Protein AF-A0A9W7SIH5-F1 (afdb_monomer_lite)

Foldseek 3Di:
DQWDWDDQAPAWWIKIKGADPPPPPDPCSNVPVLIAIEIFQDDQDDWFFDPDDPTPTDDGPDHTNDNACVVDVVRHQEYEQQDQGCSRLPQVRVLSAAQPDNYAYEYAPHSLVVNVVVVGHDPRSGHHQYADDPVDPSNKDKDWTDAPDPQWAIKIKIKGWHDDPPPPVRPDTDMDIDIGHTGGPVPPPDDDPDDD

Radius of gyration: 18.19 Å; chains: 1; bounding box: 53×38×42 Å

InterPro domains:
  IPR036866 Ribonuclease Z/Hydroxyacylglutathione hydrolase-like [G3DSA:3.60.15.10] (26-165)

Organism: NCBI:txid418781

Sequence (196 aa):
MAVTIEKLNDDTTFLLAFAPAFAPKAKLHRHFPGAYTLLLDPWLAGSSSLLHPTFQISHHTADCAIRSLADLDPPPDLILISQDKPDHCHRDTLCALPPHTTARILAVPAAAKKIRSWRHFDPDVVEVLRPYHPASHHTVLRIPLPAYTSTSSAGEITIANIATRRDLTALHNALAITYRPPGSLLSAVAPDPAEP

pLDDT: mean 83.15, std 15.9, range [39.38, 98.25]

Structure (mmCIF, N/CA/C/O backbone):
data_AF-A0A9W7SIH5-F1
#
_entry.id   AF-A0A9W7SIH5-F1
#
loop_
_atom_site.group_PDB
_atom_site.id
_atom_site.type_symbol
_atom_site.label_atom_id
_atom_site.label_alt_id
_atom_site.label_comp_id
_atom_site.label_asym_id
_atom_site.label_entity_id
_atom_site.label_seq_id
_atom_site.pdbx_PDB_ins_code
_atom_site.Cartn_x
_atom_site.Cartn_y
_atom_site.Cartn_z
_atom_site.occupancy
_atom_site.B_iso_or_equiv
_atom_site.auth_seq_id
_atom_site.auth_comp_id
_atom_site.auth_asym_id
_atom_site.auth_atom_id
_atom_site.pdbx_PDB_model_num
ATOM 1 N N . MET A 1 1 ? -7.500 14.048 13.314 1.00 56.62 1 MET A N 1
ATOM 2 C CA . MET A 1 1 ? -7.089 14.044 11.896 1.00 56.62 1 MET A CA 1
ATOM 3 C C . MET A 1 1 ? -7.731 12.826 11.280 1.00 56.62 1 MET A C 1
ATOM 5 O O . MET A 1 1 ? -7.837 11.828 11.976 1.00 56.62 1 MET A O 1
ATOM 9 N N . ALA A 1 2 ? -8.225 12.945 10.051 1.00 80.25 2 ALA A N 1
ATOM 10 C CA . ALA A 1 2 ? -8.919 11.850 9.377 1.00 80.25 2 ALA A CA 1
ATOM 11 C C . ALA A 1 2 ? -7.924 10.844 8.754 1.00 80.25 2 ALA A C 1
ATOM 13 O O . ALA A 1 2 ? -8.259 9.688 8.529 1.00 80.25 2 ALA A O 1
ATOM 14 N N . VAL A 1 3 ? -6.684 11.287 8.514 1.00 88.62 3 VAL A N 1
ATOM 15 C CA . VAL A 1 3 ? -5.588 10.471 7.985 1.00 88.62 3 VAL A CA 1
ATOM 16 C C . VAL A 1 3 ? -4.336 10.713 8.820 1.00 88.62 3 VAL A C 1
ATOM 18 O O . VAL A 1 3 ? -4.027 11.865 9.140 1.00 88.62 3 VAL A O 1
ATOM 21 N N . THR A 1 4 ? -3.627 9.638 9.149 1.00 90.50 4 THR A N 1
ATOM 22 C CA . THR A 1 4 ? -2.278 9.661 9.726 1.00 90.50 4 THR A CA 1
ATOM 23 C C . THR A 1 4 ? -1.313 9.030 8.728 1.00 90.50 4 THR A C 1
ATOM 25 O O . THR A 1 4 ? -1.656 8.027 8.108 1.00 90.50 4 THR A O 1
ATOM 28 N N . ILE A 1 5 ? -0.130 9.623 8.555 1.00 91.94 5 ILE A N 1
ATOM 29 C CA . ILE A 1 5 ? 0.921 9.106 7.671 1.00 91.94 5 ILE A CA 1
ATOM 30 C C . ILE A 1 5 ? 2.137 8.791 8.532 1.00 91.94 5 ILE A C 1
ATOM 32 O O . ILE A 1 5 ? 2.700 9.681 9.169 1.00 91.94 5 ILE A O 1
ATOM 36 N N . GLU A 1 6 ? 2.530 7.526 8.545 1.00 91.75 6 GLU A N 1
ATOM 37 C CA . GLU A 1 6 ? 3.731 7.044 9.206 1.00 91.75 6 GLU A CA 1
ATOM 38 C C . GLU A 1 6 ? 4.768 6.685 8.150 1.00 91.75 6 GLU A C 1
ATOM 40 O O . GLU A 1 6 ? 4.539 5.862 7.267 1.00 91.75 6 GLU A O 1
ATOM 45 N N . LYS A 1 7 ? 5.923 7.327 8.241 1.00 92.62 7 LYS A N 1
ATOM 46 C CA . LYS A 1 7 ? 7.076 7.033 7.404 1.00 92.62 7 LYS A CA 1
ATOM 47 C C . LYS A 1 7 ? 7.829 5.847 8.013 1.00 92.62 7 LYS A C 1
ATOM 49 O O . LYS A 1 7 ? 8.269 5.948 9.157 1.00 92.62 7 LYS A O 1
ATOM 54 N N . LEU A 1 8 ? 7.950 4.738 7.280 1.00 92.19 8 LEU A N 1
ATOM 55 C CA . LEU A 1 8 ? 8.618 3.522 7.766 1.00 92.19 8 LEU A CA 1
ATOM 56 C C . LEU A 1 8 ? 10.082 3.427 7.323 1.00 92.19 8 LEU A C 1
ATOM 58 O O . LEU A 1 8 ? 10.853 2.700 7.940 1.00 92.19 8 LEU A O 1
ATOM 62 N N . ASN A 1 9 ? 10.477 4.166 6.292 1.00 89.94 9 ASN A N 1
ATOM 63 C CA . ASN A 1 9 ? 11.866 4.354 5.880 1.00 89.94 9 ASN A CA 1
ATOM 64 C C . ASN A 1 9 ? 12.042 5.733 5.232 1.00 89.94 9 ASN A C 1
ATOM 66 O O . ASN A 1 9 ? 11.071 6.465 5.053 1.00 89.94 9 ASN A O 1
ATOM 70 N N . ASP A 1 10 ? 13.274 6.088 4.871 1.00 86.69 10 ASP A N 1
ATOM 71 C CA . ASP A 1 10 ? 13.602 7.374 4.244 1.00 86.69 10 ASP A CA 1
ATOM 72 C C . ASP A 1 10 ? 13.293 7.476 2.745 1.00 86.69 10 ASP A C 1
ATOM 74 O O . ASP A 1 10 ? 13.519 8.531 2.153 1.00 86.69 10 ASP A O 1
ATOM 78 N N . ASP A 1 11 ? 12.688 6.434 2.177 1.00 86.56 11 ASP A N 1
ATOM 79 C CA . ASP A 1 11 ? 12.555 6.238 0.741 1.00 86.56 11 ASP A CA 1
ATOM 80 C C . ASP A 1 11 ? 11.072 6.251 0.319 1.00 86.56 11 ASP A C 1
ATOM 82 O O . ASP A 1 11 ? 10.454 7.307 0.168 1.00 86.56 11 ASP A O 1
ATOM 86 N N . THR A 1 12 ? 10.487 5.070 0.120 1.00 88.38 12 THR A N 1
ATOM 87 C CA . THR A 1 12 ? 9.208 4.864 -0.574 1.00 88.38 12 THR A CA 1
ATOM 88 C C . THR A 1 12 ? 8.115 4.295 0.325 1.00 88.38 12 THR A C 1
ATOM 90 O O . THR A 1 12 ? 6.949 4.278 -0.068 1.00 88.38 12 THR A O 1
ATOM 93 N N . THR A 1 13 ? 8.453 3.864 1.545 1.00 94.81 13 THR A N 1
ATOM 94 C CA . THR A 1 13 ? 7.543 3.081 2.380 1.00 94.81 13 THR A CA 1
ATOM 95 C C . THR A 1 13 ? 6.810 3.937 3.406 1.00 94.81 13 THR A C 1
ATOM 97 O O . THR A 1 13 ? 7.356 4.339 4.439 1.00 94.81 13 THR A O 1
ATOM 100 N N . PHE A 1 14 ? 5.520 4.150 3.145 1.00 95.31 14 PHE A N 1
ATOM 101 C CA . PHE A 1 14 ? 4.620 4.919 4.002 1.00 95.31 14 PHE A CA 1
ATOM 102 C C . PHE A 1 14 ? 3.393 4.096 4.381 1.00 95.31 14 PHE A C 1
ATOM 104 O O . PHE A 1 14 ? 2.759 3.479 3.527 1.00 95.31 14 PHE A O 1
ATOM 111 N N . LEU A 1 15 ? 3.021 4.132 5.656 1.00 95.38 15 LEU A N 1
ATOM 112 C CA . LEU A 1 15 ? 1.784 3.557 6.164 1.00 95.38 15 LEU A CA 1
ATOM 113 C C . LEU A 1 15 ? 0.765 4.673 6.400 1.00 95.38 15 LEU A C 1
ATOM 115 O O . LEU A 1 15 ? 0.973 5.572 7.214 1.00 95.38 15 LEU A O 1
ATOM 119 N N . LEU A 1 16 ? -0.341 4.617 5.671 1.00 94.94 16 LEU A N 1
ATOM 120 C CA . LEU A 1 16 ? -1.459 5.542 5.778 1.00 94.94 16 LEU A CA 1
ATOM 121 C C . LEU A 1 16 ? -2.557 4.875 6.604 1.00 94.94 16 LEU A C 1
ATOM 123 O O . LEU A 1 16 ? -3.014 3.788 6.262 1.00 94.94 16 LEU A O 1
ATOM 127 N N . ALA A 1 17 ? -3.009 5.536 7.665 1.00 93.56 17 ALA A N 1
ATOM 128 C CA . ALA A 1 17 ? -4.136 5.094 8.477 1.00 93.56 17 ALA A CA 1
ATOM 129 C C . ALA A 1 17 ? -5.297 6.079 8.330 1.00 93.56 17 ALA A C 1
ATOM 131 O O . ALA A 1 17 ? -5.182 7.249 8.704 1.00 93.56 17 ALA A O 1
ATOM 132 N N . PHE A 1 18 ? -6.411 5.598 7.786 1.00 91.94 18 PHE A N 1
ATOM 133 C CA . PHE A 1 18 ? -7.658 6.333 7.627 1.00 91.94 18 PHE A CA 1
ATOM 134 C C . PHE A 1 18 ? -8.572 5.999 8.795 1.00 91.94 18 PHE A C 1
ATOM 136 O O . PHE A 1 18 ? -8.927 4.842 8.997 1.00 91.94 18 PHE A O 1
ATOM 143 N N . ALA A 1 19 ? -8.951 7.009 9.565 1.00 88.31 19 ALA A N 1
ATOM 144 C CA . ALA A 1 19 ? -9.804 6.855 10.733 1.00 88.31 19 ALA A CA 1
ATOM 145 C C . ALA A 1 19 ? -10.837 7.990 10.765 1.00 88.31 19 ALA A C 1
ATOM 147 O O . ALA A 1 19 ? -10.631 9.057 10.169 1.00 88.31 19 ALA A O 1
ATOM 148 N N . PRO A 1 20 ? -11.994 7.802 11.411 1.00 81.25 20 PRO A N 1
ATOM 149 C CA . PRO A 1 20 ? -12.978 8.868 11.518 1.00 81.25 20 PRO A CA 1
ATOM 150 C C . PRO A 1 20 ? -12.439 10.023 12.364 1.00 81.25 20 PRO A C 1
ATOM 152 O O . PRO A 1 20 ? -11.584 9.849 13.230 1.00 81.25 20 PRO A O 1
ATOM 155 N N . ALA A 1 21 ? -12.966 11.230 12.149 1.00 78.38 21 ALA A N 1
ATOM 156 C CA . ALA A 1 21 ? -12.456 12.435 12.808 1.00 78.38 21 ALA A CA 1
ATOM 157 C C . ALA A 1 21 ? -12.550 12.398 14.348 1.00 78.38 21 ALA A C 1
ATOM 159 O O . ALA A 1 21 ? -11.780 13.092 15.016 1.00 78.38 21 ALA A O 1
ATOM 160 N N . PHE A 1 22 ? -13.465 11.590 14.894 1.00 79.88 22 PHE A N 1
ATOM 161 C CA . PHE A 1 22 ? -13.639 11.379 16.331 1.00 79.88 22 PHE A CA 1
ATOM 162 C C . PHE A 1 22 ? -12.686 10.327 16.926 1.00 79.88 22 PHE A C 1
ATOM 164 O O . PHE A 1 22 ? -12.657 10.170 18.145 1.00 79.88 22 PHE A O 1
ATOM 171 N N . ALA A 1 23 ? -11.899 9.618 16.106 1.00 80.19 23 ALA A N 1
ATOM 172 C CA . ALA A 1 23 ? -10.913 8.665 16.602 1.00 80.19 23 ALA A CA 1
ATOM 173 C C . ALA A 1 23 ? -9.842 9.382 17.460 1.00 80.19 23 ALA A C 1
ATOM 175 O O . ALA A 1 23 ? -9.329 10.438 17.053 1.00 80.19 23 ALA A O 1
ATOM 176 N N . PRO A 1 24 ? -9.461 8.834 18.633 1.00 77.44 24 PRO A N 1
ATOM 177 C CA . PRO A 1 24 ? -8.469 9.443 19.523 1.00 77.44 24 PRO A CA 1
ATOM 178 C C . PRO A 1 24 ? -7.141 9.671 18.802 1.00 77.44 24 PRO A C 1
ATOM 180 O O . PRO A 1 24 ? -6.654 8.752 18.168 1.00 77.44 24 PRO A O 1
ATOM 183 N N . LYS A 1 25 ? -6.511 10.848 18.910 1.00 68.56 25 LYS A N 1
ATOM 184 C CA . LYS A 1 25 ? -5.316 11.259 18.125 1.00 68.56 25 LYS A CA 1
ATOM 185 C C . LYS A 1 25 ? -3.981 10.560 18.495 1.00 68.56 25 LYS A C 1
ATOM 187 O O . LYS A 1 25 ? -2.924 11.161 18.342 1.00 68.56 25 LYS A O 1
ATOM 192 N N . ALA A 1 26 ? -4.002 9.332 19.012 1.00 63.75 26 ALA A N 1
ATOM 193 C CA . ALA A 1 26 ? -2.811 8.613 19.486 1.00 63.75 26 ALA A CA 1
ATOM 194 C C . ALA A 1 26 ? -2.279 7.582 18.467 1.00 63.75 26 ALA A C 1
ATOM 196 O O . ALA A 1 26 ? -2.958 7.253 17.499 1.00 63.75 26 ALA A O 1
ATOM 197 N N . LYS A 1 27 ? -1.101 6.988 18.738 1.00 58.22 27 LYS A N 1
ATOM 198 C CA . LYS A 1 27 ? -0.491 5.878 17.957 1.00 58.22 27 LYS A CA 1
ATOM 199 C C . LYS A 1 27 ? -1.408 4.654 17.753 1.00 58.22 27 LYS A C 1
ATOM 201 O O . LYS A 1 27 ? -1.122 3.787 16.940 1.00 58.22 27 LYS A O 1
ATOM 206 N N . LEU A 1 28 ? -2.526 4.596 18.473 1.00 63.66 28 LEU A N 1
ATOM 207 C CA . LEU A 1 28 ? -3.570 3.578 18.363 1.00 63.66 28 LEU A CA 1
ATOM 208 C C . LEU A 1 28 ? -4.561 3.826 17.209 1.00 63.66 28 LEU A C 1
ATOM 210 O O . LEU A 1 28 ? -5.526 3.081 17.093 1.00 63.66 28 LEU A O 1
ATOM 214 N N . HIS A 1 29 ? -4.339 4.824 16.339 1.00 75.94 29 HIS A N 1
ATOM 215 C CA . HIS A 1 29 ? -5.204 5.104 15.175 1.00 75.94 29 HIS A CA 1
ATOM 216 C C . HIS A 1 29 ? -5.471 3.866 14.312 1.00 75.94 29 HIS A C 1
ATOM 218 O O . HIS A 1 29 ? -6.604 3.650 13.899 1.00 75.94 29 HIS A O 1
ATOM 224 N N . ARG A 1 30 ? -4.454 3.021 14.113 1.00 84.00 30 ARG A N 1
ATOM 225 C CA . ARG A 1 30 ? -4.551 1.774 13.332 1.00 84.00 30 ARG A CA 1
ATOM 226 C C . ARG A 1 30 ? -5.415 0.694 13.986 1.00 84.00 30 ARG A C 1
ATOM 228 O O . ARG A 1 30 ? -5.937 -0.168 13.300 1.00 84.00 30 ARG A O 1
ATOM 235 N N . HIS A 1 31 ? -5.562 0.754 15.306 1.00 83.56 31 HIS A N 1
ATOM 236 C CA . HIS A 1 31 ? -6.342 -0.199 16.097 1.00 83.56 31 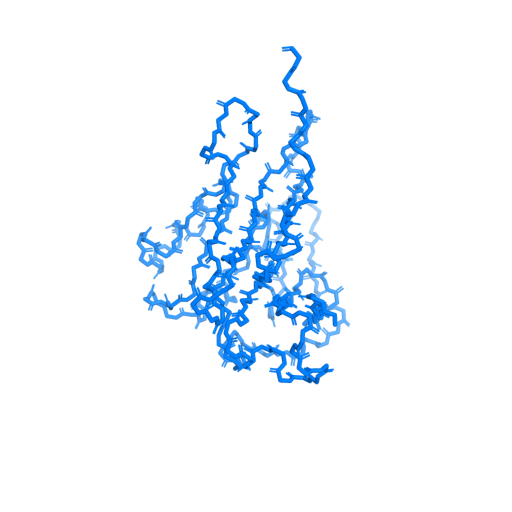HIS A CA 1
ATOM 237 C C . HIS A 1 31 ? -7.774 0.287 16.334 1.00 83.56 31 HIS A C 1
ATOM 239 O O . HIS A 1 31 ? -8.560 -0.381 17.006 1.00 83.56 31 HIS A O 1
ATOM 245 N N . PHE A 1 32 ? -8.113 1.483 15.849 1.00 84.31 32 PHE A N 1
ATOM 246 C CA . PHE A 1 32 ? -9.439 2.032 16.045 1.00 84.31 32 PHE A CA 1
ATOM 247 C C . PHE A 1 32 ? -10.463 1.221 15.233 1.00 84.31 32 PHE A C 1
ATOM 249 O O . PHE A 1 32 ? -10.247 1.011 14.039 1.00 84.31 32 PHE A O 1
ATOM 256 N N . PRO A 1 33 ? -11.590 0.782 15.823 1.00 78.88 33 PRO A N 1
ATOM 257 C CA . PRO A 1 33 ? -12.628 0.083 15.074 1.00 78.88 33 PRO A CA 1
ATOM 258 C C . PRO A 1 33 ? -13.121 0.907 13.876 1.00 78.88 33 PRO A C 1
ATOM 260 O O . PRO A 1 33 ? -13.567 2.043 14.031 1.00 78.88 33 PRO A O 1
ATOM 263 N N . GLY A 1 34 ? -13.040 0.327 12.678 1.00 79.19 34 GLY A N 1
ATOM 264 C CA . GLY A 1 34 ? -13.378 1.004 11.421 1.00 79.19 34 GLY A CA 1
ATOM 265 C C . GLY A 1 34 ? -12.255 1.866 10.834 1.00 79.19 34 GLY A C 1
ATOM 266 O O . GLY A 1 34 ? -12.497 2.576 9.858 1.00 79.19 34 GLY A O 1
ATOM 267 N N . ALA A 1 35 ? -11.042 1.807 11.393 1.00 88.62 35 ALA A N 1
ATOM 268 C CA . ALA A 1 35 ? -9.855 2.272 10.691 1.00 88.62 35 ALA A CA 1
ATOM 269 C C . ALA A 1 35 ? -9.568 1.389 9.469 1.00 88.62 35 ALA A C 1
ATOM 271 O O . ALA A 1 35 ? -9.907 0.207 9.449 1.00 88.62 35 ALA A O 1
ATOM 272 N N . TYR A 1 36 ? -8.934 1.980 8.462 1.00 93.25 36 TYR A N 1
ATOM 273 C CA . TYR A 1 36 ? -8.446 1.280 7.279 1.00 93.25 36 TYR A CA 1
ATOM 274 C C . TYR A 1 36 ? -7.008 1.700 7.007 1.00 93.25 36 TYR A C 1
ATOM 276 O O . TYR A 1 36 ? -6.685 2.890 7.047 1.00 93.25 36 TYR A O 1
ATOM 284 N N . THR A 1 37 ? -6.137 0.740 6.735 1.00 95.44 37 THR A N 1
ATOM 285 C CA . THR A 1 37 ? -4.695 0.945 6.625 1.00 95.44 37 THR A CA 1
ATOM 286 C C . THR A 1 37 ? -4.177 0.573 5.242 1.00 95.44 37 THR A C 1
ATOM 288 O O . THR A 1 37 ? -4.505 -0.467 4.675 1.00 95.44 37 THR A O 1
ATOM 291 N N . LEU A 1 38 ? -3.355 1.458 4.682 1.00 96.69 38 LEU A N 1
ATOM 292 C CA . LEU A 1 38 ? -2.740 1.303 3.372 1.00 96.69 38 LEU A CA 1
ATOM 293 C C . LEU A 1 38 ? -1.228 1.428 3.508 1.00 96.69 38 LEU A C 1
ATOM 295 O O . LEU A 1 38 ? -0.731 2.463 3.944 1.00 96.69 38 LEU A O 1
ATOM 299 N N . LEU A 1 39 ? -0.501 0.397 3.097 1.00 97.56 39 LEU A N 1
ATOM 300 C CA . LEU A 1 39 ? 0.953 0.405 3.022 1.00 97.56 39 LEU A CA 1
ATOM 301 C C . LEU A 1 39 ? 1.400 0.669 1.583 1.00 97.56 39 LEU A C 1
ATOM 303 O O . LEU A 1 39 ? 1.091 -0.110 0.686 1.00 97.56 39 LEU A O 1
ATOM 307 N N . LEU A 1 40 ? 2.119 1.761 1.363 1.00 97.31 40 LEU A N 1
ATOM 308 C CA . LEU A 1 40 ? 2.628 2.158 0.055 1.00 97.31 40 LEU A CA 1
ATOM 309 C C . LEU A 1 40 ? 4.049 1.625 -0.150 1.00 97.31 40 LEU A C 1
ATOM 311 O O . LEU A 1 40 ? 4.875 1.785 0.744 1.00 97.31 40 LEU A O 1
ATOM 315 N N . ASP A 1 41 ? 4.304 1.020 -1.315 1.00 96.00 41 ASP A N 1
ATOM 316 C CA . ASP A 1 41 ? 5.631 0.664 -1.845 1.00 96.00 41 ASP A CA 1
ATOM 317 C C . ASP A 1 41 ? 6.618 0.122 -0.787 1.00 96.00 41 ASP A C 1
ATOM 319 O O . ASP A 1 41 ? 7.615 0.770 -0.451 1.00 96.00 41 ASP A O 1
ATOM 323 N N . PRO A 1 42 ? 6.344 -1.059 -0.199 1.00 95.06 42 PRO A N 1
ATOM 324 C CA . PRO A 1 42 ? 7.164 -1.594 0.872 1.00 95.06 42 PRO A CA 1
ATOM 325 C C . PRO A 1 42 ? 8.525 -2.087 0.369 1.00 95.06 42 PRO A C 1
ATOM 327 O O . PRO A 1 42 ? 8.625 -3.056 -0.387 1.00 95.06 42 PRO A O 1
ATOM 330 N N . TRP A 1 43 ? 9.580 -1.466 0.891 1.00 92.44 43 TRP A N 1
ATOM 331 C CA . TRP A 1 43 ? 10.972 -1.856 0.719 1.00 92.44 43 TRP A CA 1
ATOM 332 C C . TRP A 1 43 ? 11.687 -1.720 2.072 1.00 92.44 43 TRP A C 1
ATOM 334 O O . TRP A 1 43 ? 11.997 -0.622 2.517 1.00 92.44 43 TRP A O 1
ATOM 344 N N . LEU A 1 44 ? 11.862 -2.840 2.780 1.00 87.44 44 LEU A N 1
ATOM 345 C CA . LEU A 1 44 ? 12.311 -2.850 4.188 1.00 87.44 44 LEU A CA 1
ATOM 346 C C . LEU A 1 44 ? 13.708 -3.444 4.408 1.00 87.44 44 LEU A C 1
ATOM 348 O O . LEU A 1 44 ? 14.207 -3.466 5.533 1.00 87.44 44 LEU A O 1
ATOM 352 N N . ALA A 1 45 ? 14.309 -4.008 3.365 1.00 76.62 45 ALA A N 1
ATOM 353 C CA . ALA A 1 45 ? 15.588 -4.691 3.462 1.00 76.62 45 ALA A CA 1
ATOM 354 C C . ALA A 1 45 ? 16.277 -4.777 2.099 1.00 76.62 45 ALA A C 1
ATOM 356 O O . ALA A 1 45 ? 15.634 -4.701 1.052 1.00 76.62 45 ALA A O 1
ATOM 357 N N . GLY A 1 46 ? 17.584 -5.039 2.138 1.00 66.62 46 GLY A N 1
ATOM 358 C CA . GLY A 1 46 ? 18.401 -5.282 0.953 1.00 66.62 46 GLY A CA 1
ATOM 359 C C . GLY A 1 46 ? 18.784 -4.011 0.198 1.00 66.62 46 GLY A C 1
ATOM 360 O O . GLY A 1 46 ? 18.464 -2.893 0.595 1.00 66.62 46 GLY A O 1
ATOM 361 N N . SER A 1 47 ? 19.516 -4.196 -0.896 1.00 60.31 47 SER A N 1
ATOM 362 C CA . SER A 1 47 ? 19.775 -3.152 -1.883 1.00 60.31 47 SER A CA 1
ATOM 363 C C . SER A 1 47 ? 18.898 -3.377 -3.112 1.00 60.31 47 SER A C 1
ATOM 365 O O . SER A 1 47 ? 18.685 -4.509 -3.549 1.00 60.31 47 SER A O 1
ATOM 367 N N . SER A 1 48 ? 18.393 -2.294 -3.691 1.00 56.84 48 SER A N 1
ATOM 368 C CA . SER A 1 48 ? 17.651 -2.337 -4.948 1.00 56.84 48 SER A CA 1
ATOM 369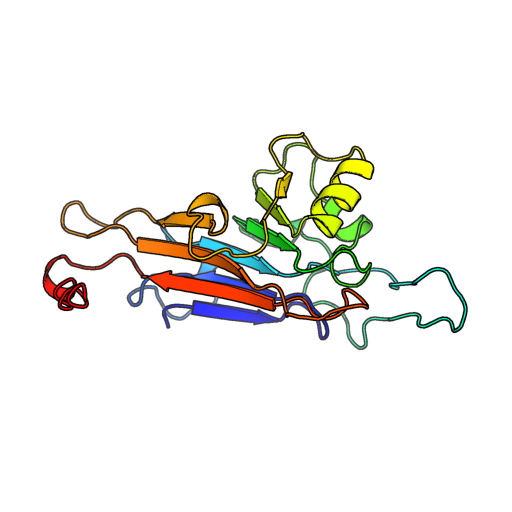 C C . SER A 1 48 ? 18.638 -2.135 -6.097 1.00 56.84 48 SER A C 1
ATOM 371 O O . SER A 1 48 ? 19.379 -1.152 -6.116 1.00 56.84 48 SER A O 1
ATOM 373 N N . SER A 1 49 ? 18.700 -3.084 -7.037 1.00 55.28 49 SER A N 1
ATOM 374 C CA . SER A 1 49 ? 19.579 -2.996 -8.211 1.00 55.28 49 SER A CA 1
ATOM 375 C C . SER A 1 49 ? 18.807 -3.228 -9.513 1.00 55.28 49 SER A C 1
ATOM 377 O O . SER A 1 49 ? 18.033 -4.178 -9.647 1.00 55.28 49 SER A O 1
ATOM 379 N N . LEU A 1 50 ? 19.014 -2.337 -10.488 1.00 56.78 50 LEU A N 1
ATOM 380 C CA . LEU A 1 50 ? 18.533 -2.471 -11.866 1.00 56.78 50 LEU A CA 1
ATOM 381 C C . LEU A 1 50 ? 19.643 -3.085 -12.739 1.00 56.78 50 LEU A C 1
ATOM 383 O O . LEU A 1 50 ? 20.789 -2.636 -12.719 1.00 56.78 50 LEU A O 1
ATOM 387 N N . LEU A 1 51 ? 19.318 -4.121 -13.516 1.00 49.72 51 LEU A N 1
ATOM 388 C CA . LEU A 1 51 ? 20.283 -4.895 -14.310 1.00 49.72 51 LEU A CA 1
ATOM 389 C C . LEU A 1 51 ? 20.630 -4.208 -15.665 1.00 49.72 51 LEU A C 1
ATOM 391 O O . LEU A 1 51 ? 20.152 -4.677 -16.697 1.00 49.72 51 LEU A O 1
ATOM 395 N N . HIS A 1 52 ? 21.500 -3.162 -15.630 1.00 48.41 52 HIS A N 1
ATOM 396 C CA . HIS A 1 52 ? 22.428 -2.604 -16.681 1.00 48.41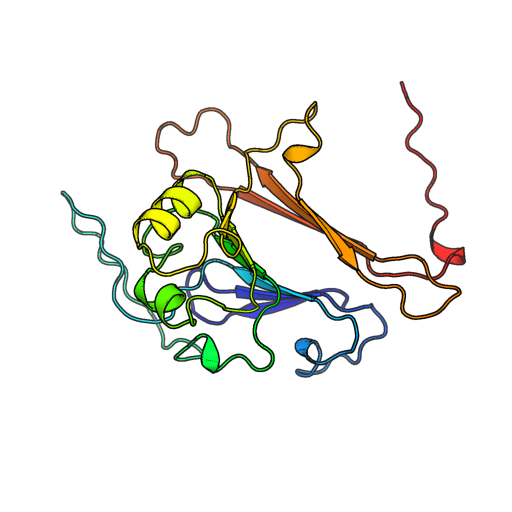 52 HIS A CA 1
ATOM 397 C C . HIS A 1 52 ? 22.153 -1.153 -17.206 1.00 48.41 52 HIS A C 1
ATOM 399 O O . HIS A 1 52 ? 20.976 -0.800 -17.272 1.00 48.41 52 HIS A O 1
ATOM 405 N N . PRO A 1 53 ? 23.132 -0.301 -17.673 1.00 39.88 53 PRO A N 1
ATOM 406 C CA . PRO A 1 53 ? 24.622 -0.312 -17.659 1.00 39.88 53 PRO A CA 1
ATOM 407 C C . PRO A 1 53 ? 25.337 0.718 -16.750 1.00 39.88 53 PRO A C 1
ATOM 409 O O . PRO A 1 53 ? 26.560 0.796 -16.789 1.00 39.88 53 PRO A O 1
ATOM 412 N N . THR A 1 54 ? 24.655 1.551 -15.971 1.00 43.66 54 THR A N 1
ATOM 413 C CA . THR A 1 54 ? 25.317 2.400 -14.961 1.00 43.66 54 THR A CA 1
ATOM 414 C C . THR A 1 54 ? 24.682 2.068 -13.632 1.00 43.66 54 THR A C 1
ATOM 416 O O . THR A 1 54 ? 23.655 2.632 -13.281 1.00 43.66 54 THR A O 1
ATOM 419 N N . PHE A 1 55 ? 25.253 1.066 -12.960 1.00 49.41 55 PHE A N 1
ATOM 420 C CA . PHE A 1 55 ? 24.811 0.517 -11.679 1.00 49.41 55 PHE A CA 1
ATOM 421 C C . PHE A 1 55 ? 24.345 1.617 -10.708 1.00 49.41 55 PHE A C 1
ATOM 423 O O . PHE A 1 55 ? 25.153 2.223 -10.011 1.00 49.41 55 PHE A O 1
ATOM 430 N N . GLN A 1 56 ? 23.034 1.859 -10.652 1.00 51.38 56 GLN A N 1
ATOM 431 C CA . GLN A 1 56 ? 22.394 2.566 -9.551 1.00 51.38 56 GLN A CA 1
ATOM 432 C C . GLN A 1 56 ? 21.953 1.495 -8.565 1.00 51.38 56 GLN A C 1
ATOM 434 O O . GLN A 1 56 ? 20.928 0.837 -8.743 1.00 51.38 56 GLN A O 1
ATOM 439 N N . ILE A 1 57 ? 22.816 1.254 -7.584 1.00 56.34 57 ILE A N 1
ATOM 440 C CA . ILE A 1 57 ? 22.465 0.471 -6.411 1.00 56.34 57 ILE A CA 1
ATOM 441 C C . ILE A 1 57 ? 21.873 1.466 -5.421 1.00 56.34 57 ILE A C 1
ATOM 443 O O . ILE A 1 57 ? 22.587 2.333 -4.916 1.00 56.34 57 ILE A O 1
ATOM 447 N N . SER A 1 58 ? 20.573 1.363 -5.175 1.00 58.44 58 SER A N 1
ATOM 448 C CA . SER A 1 58 ? 19.930 2.134 -4.118 1.00 58.44 58 SER A CA 1
ATOM 449 C C . SER A 1 58 ? 20.074 1.357 -2.815 1.00 58.44 58 SER A C 1
ATOM 451 O O . SER A 1 58 ? 19.692 0.186 -2.722 1.00 58.44 58 SER A O 1
ATOM 453 N N . HIS A 1 59 ? 20.650 2.014 -1.816 1.00 63.34 59 HIS A N 1
ATOM 454 C CA . HIS A 1 59 ? 20.734 1.533 -0.444 1.00 63.34 59 HIS A CA 1
ATOM 455 C C . HIS A 1 59 ? 19.874 2.433 0.434 1.00 63.34 59 HIS A C 1
ATOM 457 O O . HIS A 1 59 ? 19.819 3.640 0.198 1.00 63.34 59 HIS A O 1
ATOM 463 N N . HIS A 1 60 ? 19.262 1.861 1.467 1.00 70.00 60 HIS A N 1
ATOM 464 C CA . HIS A 1 60 ? 18.635 2.670 2.502 1.00 70.00 60 HIS A CA 1
ATOM 465 C C . HIS A 1 60 ? 19.677 3.599 3.136 1.00 70.00 60 HIS A C 1
ATOM 467 O O . HIS A 1 60 ? 20.757 3.159 3.538 1.00 70.00 60 HIS A O 1
ATOM 473 N N . THR A 1 61 ? 19.350 4.889 3.220 1.00 65.81 61 THR A N 1
ATOM 474 C CA . THR A 1 61 ? 20.227 5.898 3.845 1.00 65.81 61 THR A CA 1
ATOM 475 C C . THR A 1 61 ? 20.198 5.790 5.376 1.00 65.81 61 THR A C 1
ATOM 477 O O . THR A 1 61 ? 21.161 6.157 6.047 1.00 65.81 61 THR A O 1
ATOM 480 N N . ALA A 1 62 ? 19.111 5.240 5.924 1.00 70.31 62 ALA A N 1
ATOM 481 C CA . ALA A 1 62 ? 18.894 5.011 7.346 1.00 70.31 62 ALA A CA 1
ATOM 482 C C . ALA A 1 62 ? 18.218 3.652 7.591 1.00 70.31 62 ALA A C 1
ATOM 484 O O . ALA A 1 62 ? 17.642 3.054 6.683 1.00 70.31 62 ALA A O 1
ATOM 485 N N . ASP A 1 63 ? 18.270 3.171 8.832 1.00 76.62 63 ASP A N 1
ATOM 486 C CA . ASP A 1 63 ? 17.525 1.980 9.238 1.00 76.62 63 ASP A CA 1
ATOM 487 C C . ASP A 1 63 ? 16.012 2.180 9.058 1.00 76.62 63 ASP A C 1
ATOM 489 O O . ASP A 1 63 ? 15.453 3.212 9.433 1.00 76.62 63 ASP A O 1
ATOM 493 N N . CYS A 1 64 ? 15.336 1.157 8.532 1.00 85.06 64 CYS A N 1
ATOM 494 C CA . CYS A 1 64 ? 13.877 1.120 8.504 1.00 85.06 64 CYS A CA 1
ATOM 495 C C . CYS A 1 64 ? 13.312 1.052 9.935 1.00 85.06 64 CYS A C 1
ATOM 497 O O . CYS A 1 64 ? 13.871 0.389 10.812 1.00 85.06 64 CYS A O 1
ATOM 499 N N . ALA A 1 65 ? 12.162 1.691 10.159 1.00 87.62 65 ALA A N 1
ATOM 500 C CA . ALA A 1 65 ? 11.442 1.698 11.434 1.00 87.62 65 ALA A CA 1
ATOM 501 C C . ALA A 1 65 ? 10.932 0.305 11.844 1.00 87.62 65 ALA A C 1
ATOM 503 O O . ALA A 1 65 ? 10.688 0.058 13.024 1.00 87.62 65 ALA A O 1
ATOM 504 N N . ILE A 1 66 ? 10.775 -0.589 10.867 1.00 90.00 66 ILE A N 1
ATOM 505 C CA . ILE A 1 66 ? 10.413 -1.998 11.032 1.00 90.00 66 ILE A CA 1
ATOM 506 C C . ILE A 1 66 ? 11.357 -2.870 10.199 1.00 90.00 66 ILE A C 1
ATOM 508 O O . ILE A 1 66 ? 11.936 -2.396 9.220 1.00 90.00 66 ILE A O 1
ATOM 512 N N . ARG A 1 67 ? 11.523 -4.142 10.573 1.00 88.12 67 ARG A N 1
ATOM 513 C CA . ARG A 1 67 ? 12.409 -5.090 9.875 1.00 88.12 67 ARG A CA 1
ATOM 514 C C . ARG A 1 67 ? 11.638 -6.020 8.942 1.00 88.12 67 ARG A C 1
ATOM 516 O O . ARG A 1 67 ? 12.190 -6.476 7.945 1.00 88.12 67 ARG A O 1
ATOM 523 N N . SER A 1 68 ? 10.372 -6.281 9.245 1.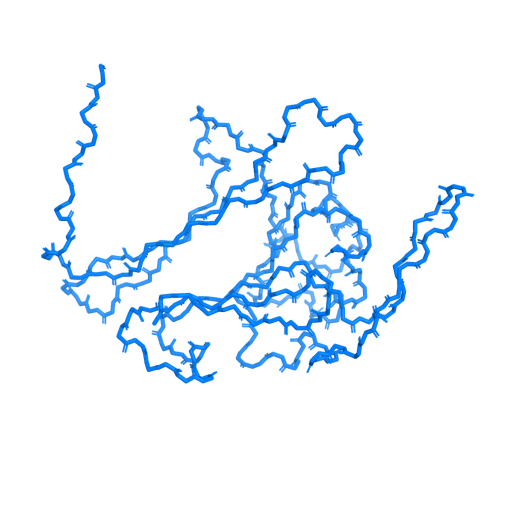00 90.38 68 SER A N 1
ATOM 524 C CA . SER A 1 68 ? 9.479 -7.120 8.450 1.00 90.38 68 SER A CA 1
ATOM 525 C C . SER A 1 68 ? 8.063 -6.555 8.434 1.00 90.38 68 SER A C 1
ATOM 527 O O . SER A 1 68 ? 7.640 -5.881 9.369 1.00 90.38 68 SER A O 1
ATOM 529 N N . LEU A 1 69 ? 7.287 -6.899 7.403 1.00 92.00 69 LEU A N 1
ATOM 530 C CA . LEU A 1 69 ? 5.849 -6.609 7.369 1.00 92.00 69 LEU A CA 1
ATOM 531 C C . LEU A 1 69 ? 5.084 -7.293 8.510 1.00 92.00 69 LEU A C 1
ATOM 533 O O . LEU A 1 69 ? 4.021 -6.815 8.889 1.00 92.00 69 LEU A O 1
ATOM 537 N N . ALA A 1 70 ? 5.641 -8.362 9.085 1.00 89.38 70 ALA A N 1
ATOM 538 C CA . ALA A 1 70 ? 5.097 -9.019 10.271 1.00 89.38 70 ALA A CA 1
ATOM 539 C C . ALA A 1 70 ? 5.219 -8.176 11.557 1.00 89.38 70 ALA A C 1
ATOM 541 O O . ALA A 1 70 ? 4.532 -8.469 12.530 1.00 89.38 70 ALA A O 1
ATOM 542 N N . ASP A 1 71 ? 6.060 -7.135 11.567 1.00 90.50 71 ASP A N 1
ATOM 543 C CA . ASP A 1 71 ? 6.205 -6.228 12.715 1.00 90.50 71 ASP A CA 1
ATOM 544 C C . ASP A 1 71 ? 5.068 -5.187 12.775 1.00 90.50 71 ASP A C 1
ATOM 546 O O . ASP A 1 71 ? 4.954 -4.433 13.745 1.00 90.50 71 ASP A O 1
ATOM 550 N N . LEU A 1 72 ? 4.237 -5.104 11.727 1.00 90.62 72 LEU A N 1
ATOM 551 C CA . LEU A 1 72 ? 3.049 -4.258 11.707 1.00 90.62 72 LEU A CA 1
ATOM 552 C C . LEU A 1 72 ? 1.904 -4.960 12.435 1.00 90.62 72 LEU A C 1
ATOM 554 O O . LEU A 1 72 ? 1.357 -5.948 11.949 1.00 90.62 72 LEU A O 1
ATOM 558 N N . ASP A 1 73 ? 1.528 -4.397 13.580 1.00 89.06 73 ASP A N 1
ATOM 559 C CA . ASP A 1 73 ? 0.340 -4.785 14.333 1.00 89.06 73 ASP A CA 1
ATOM 560 C C . ASP A 1 73 ? -0.656 -3.604 14.374 1.00 89.06 73 ASP A C 1
ATOM 562 O O . ASP A 1 73 ? -0.298 -2.511 14.858 1.00 89.06 73 ASP A O 1
ATOM 566 N N . PRO A 1 74 ? -1.866 -3.761 13.798 1.00 90.75 74 PRO A N 1
ATOM 567 C CA . PRO A 1 74 ? -2.299 -4.890 12.960 1.00 90.75 74 PRO A CA 1
ATOM 568 C C . PRO A 1 74 ? -1.601 -4.910 11.579 1.00 90.75 74 PRO A C 1
ATOM 570 O O . PRO A 1 74 ? -1.044 -3.884 11.161 1.00 90.75 74 PRO A O 1
ATOM 573 N N . PRO A 1 75 ? -1.670 -6.033 10.829 1.00 92.44 75 PRO A N 1
ATOM 574 C CA . PRO A 1 75 ? -1.264 -6.072 9.425 1.00 92.44 75 PRO A CA 1
ATOM 575 C C . PRO A 1 75 ? -2.043 -5.050 8.582 1.00 92.44 75 PRO A C 1
ATOM 577 O O . PRO A 1 75 ? -3.205 -4.775 8.890 1.00 92.44 75 PRO A O 1
ATOM 580 N N . PRO A 1 76 ? -1.451 -4.509 7.502 1.00 95.00 76 PRO A N 1
ATOM 581 C CA . PRO A 1 76 ? -2.143 -3.551 6.650 1.00 95.00 76 PRO A CA 1
ATOM 582 C C . PRO A 1 76 ? -3.322 -4.198 5.910 1.00 95.00 76 PRO A C 1
ATOM 584 O O . PRO A 1 76 ? -3.208 -5.318 5.412 1.00 95.00 76 PRO A O 1
ATOM 587 N N . ASP A 1 77 ? -4.425 -3.465 5.757 1.00 95.81 77 ASP A N 1
ATOM 588 C CA . ASP A 1 77 ? -5.592 -3.934 4.994 1.00 95.81 77 ASP A CA 1
ATOM 589 C C . ASP A 1 77 ? -5.293 -4.013 3.487 1.00 95.81 77 ASP A C 1
ATOM 591 O O . ASP A 1 77 ? -5.780 -4.898 2.775 1.00 95.81 77 ASP A O 1
ATOM 595 N N . LEU A 1 78 ? -4.483 -3.070 2.996 1.00 97.44 78 LEU A N 1
ATOM 596 C CA . LEU A 1 78 ? -4.095 -2.953 1.597 1.00 97.44 78 LEU A CA 1
ATOM 597 C C . LEU A 1 78 ? -2.615 -2.605 1.461 1.00 97.44 78 LEU A C 1
ATOM 599 O O . LEU A 1 78 ? -2.122 -1.668 2.083 1.00 97.44 78 LEU A O 1
ATOM 603 N N . ILE A 1 79 ? -1.922 -3.296 0.568 1.00 98.25 79 ILE A N 1
ATOM 604 C CA . ILE A 1 79 ? -0.585 -2.949 0.099 1.00 98.25 79 ILE A CA 1
ATOM 605 C C . ILE A 1 79 ? -0.725 -2.382 -1.310 1.00 98.25 79 ILE A C 1
ATOM 607 O O . ILE A 1 79 ? -1.224 -3.057 -2.209 1.00 98.25 79 ILE A O 1
ATOM 611 N N . LEU A 1 80 ? -0.298 -1.138 -1.503 1.00 98.00 80 LEU A N 1
ATOM 612 C CA . LEU A 1 80 ? -0.377 -0.424 -2.768 1.00 98.00 80 LEU A CA 1
ATOM 613 C C . LEU A 1 80 ? 1.005 -0.348 -3.417 1.00 98.00 80 LEU A C 1
ATOM 615 O O . LEU A 1 80 ? 1.927 0.211 -2.830 1.00 98.00 80 LEU A O 1
ATOM 619 N N . ILE A 1 81 ? 1.129 -0.887 -4.632 1.00 97.50 81 ILE A N 1
ATOM 620 C CA . ILE A 1 81 ? 2.377 -0.886 -5.405 1.00 97.50 81 ILE A CA 1
ATOM 621 C C . ILE A 1 81 ? 2.244 0.037 -6.615 1.00 97.50 81 ILE A C 1
ATOM 623 O O . ILE A 1 81 ? 1.528 -0.264 -7.580 1.00 97.50 81 ILE A O 1
ATOM 627 N N . SER A 1 82 ? 2.947 1.164 -6.564 1.00 94.62 82 SER A N 1
ATOM 628 C CA . SER A 1 82 ? 2.873 2.240 -7.552 1.00 94.62 82 SER A CA 1
ATOM 629 C C . SER A 1 82 ? 3.635 1.934 -8.836 1.00 94.62 82 SER A C 1
ATOM 631 O O . SER A 1 82 ? 3.246 2.410 -9.901 1.00 94.62 82 SER A O 1
ATOM 633 N N . GLN A 1 83 ? 4.696 1.123 -8.763 1.00 92.06 83 GLN A N 1
ATOM 634 C CA . GLN A 1 83 ? 5.532 0.773 -9.908 1.00 92.06 83 GLN A CA 1
ATOM 635 C C . GLN A 1 83 ? 6.342 -0.507 -9.705 1.00 92.06 83 GLN A C 1
ATOM 637 O O . GLN A 1 83 ? 6.481 -1.005 -8.599 1.00 92.06 83 GLN A O 1
ATOM 642 N N . ASP A 1 84 ? 6.892 -1.064 -10.784 1.00 92.81 84 ASP A N 1
ATOM 643 C CA . ASP A 1 84 ? 7.564 -2.370 -10.806 1.00 92.81 84 ASP A CA 1
ATOM 644 C C . ASP A 1 84 ? 9.064 -2.336 -10.467 1.00 92.81 84 ASP A C 1
ATOM 646 O O . ASP A 1 84 ? 9.741 -3.371 -10.527 1.00 92.81 84 ASP A O 1
ATOM 650 N N . LYS A 1 85 ? 9.597 -1.168 -10.102 1.00 90.56 85 LYS A N 1
ATOM 651 C CA . LYS A 1 85 ? 11.021 -0.966 -9.806 1.00 90.56 85 LYS A CA 1
ATOM 652 C C . LYS A 1 85 ? 11.343 -1.606 -8.447 1.00 90.56 85 LYS A C 1
ATOM 654 O O . LYS A 1 85 ? 10.461 -1.658 -7.593 1.00 90.56 85 LYS A O 1
ATOM 659 N N . PRO A 1 86 ? 12.536 -2.193 -8.254 1.00 87.75 86 PRO A N 1
ATOM 660 C CA . PRO A 1 86 ? 12.813 -3.014 -7.073 1.00 87.75 86 PRO A CA 1
ATOM 661 C C . PRO A 1 86 ? 12.787 -2.252 -5.737 1.00 87.75 86 PRO A C 1
ATOM 663 O O . PRO A 1 86 ? 12.552 -2.875 -4.712 1.00 87.75 86 PRO A O 1
ATOM 666 N N . ASP A 1 87 ? 12.942 -0.931 -5.759 1.00 86.19 87 ASP A N 1
ATOM 667 C CA . ASP A 1 87 ? 12.828 0.013 -4.635 1.00 86.19 87 ASP A CA 1
ATOM 668 C C . ASP A 1 87 ? 11.373 0.405 -4.296 1.00 86.19 87 ASP A C 1
ATOM 670 O O . ASP A 1 87 ? 11.130 1.174 -3.370 1.00 86.19 87 ASP A O 1
ATOM 674 N N . HIS A 1 88 ? 10.395 -0.147 -5.022 1.00 92.19 88 HIS A N 1
ATOM 675 C CA . HIS A 1 88 ? 8.955 0.009 -4.761 1.00 92.19 88 HIS A CA 1
ATOM 676 C C . HIS A 1 88 ? 8.223 -1.343 -4.718 1.00 92.19 88 HIS A C 1
ATOM 678 O O . HIS A 1 88 ? 7.425 -1.626 -3.830 1.00 92.19 88 HIS A O 1
ATOM 684 N N . CYS A 1 89 ? 8.515 -2.210 -5.689 1.00 94.94 89 CYS A N 1
ATOM 685 C CA . CYS A 1 89 ? 8.009 -3.572 -5.824 1.00 94.94 89 CYS A CA 1
ATOM 686 C C . CYS A 1 89 ? 9.099 -4.565 -5.402 1.00 94.94 89 CYS A C 1
ATOM 688 O O . CYS A 1 89 ? 9.632 -5.329 -6.224 1.00 94.94 89 CYS A O 1
ATOM 690 N N . HIS A 1 90 ? 9.453 -4.522 -4.118 1.00 94.88 90 HIS A N 1
ATOM 691 C CA . HIS A 1 90 ? 10.541 -5.318 -3.568 1.00 94.88 90 HIS A CA 1
ATOM 692 C C . HIS A 1 90 ? 10.097 -6.758 -3.279 1.00 94.88 90 HIS A C 1
ATOM 694 O O . HIS A 1 90 ? 9.179 -7.001 -2.492 1.00 94.88 90 HIS A O 1
ATOM 700 N N . ARG A 1 91 ? 10.757 -7.735 -3.916 1.00 94.88 91 ARG A N 1
ATOM 701 C CA . ARG A 1 91 ? 10.368 -9.150 -3.822 1.00 94.88 91 ARG A CA 1
ATOM 702 C C . ARG A 1 91 ? 10.521 -9.687 -2.408 1.00 94.88 91 ARG A C 1
ATOM 704 O O . ARG A 1 91 ? 9.572 -10.267 -1.902 1.00 94.88 91 ARG A O 1
ATOM 711 N N . ASP A 1 92 ? 11.671 -9.486 -1.773 1.00 93.25 92 ASP A N 1
ATOM 712 C CA . ASP A 1 92 ? 11.945 -10.124 -0.480 1.00 93.25 92 ASP A CA 1
ATOM 713 C C . ASP A 1 92 ? 11.062 -9.546 0.630 1.00 93.25 92 ASP A C 1
ATOM 715 O O . ASP A 1 92 ? 10.590 -10.283 1.491 1.00 93.25 92 ASP A O 1
ATOM 719 N N . THR A 1 93 ? 10.753 -8.246 0.564 1.00 94.62 93 THR A N 1
ATOM 720 C CA . THR A 1 93 ? 9.826 -7.608 1.509 1.00 94.62 93 THR A CA 1
ATOM 721 C C . THR A 1 93 ? 8.406 -8.139 1.347 1.00 94.62 93 THR A C 1
ATOM 723 O O . THR A 1 93 ? 7.771 -8.473 2.342 1.00 94.62 93 THR A O 1
ATOM 726 N N . LEU A 1 94 ? 7.903 -8.258 0.114 1.00 96.00 94 LEU A N 1
ATOM 727 C CA . LEU A 1 94 ? 6.555 -8.777 -0.124 1.00 96.00 94 LEU A CA 1
ATOM 728 C C . LEU A 1 94 ? 6.464 -10.278 0.176 1.00 96.00 94 LEU A C 1
ATOM 730 O O . LEU A 1 94 ? 5.552 -10.707 0.873 1.00 96.00 94 LEU A O 1
ATOM 734 N N . CYS A 1 95 ? 7.421 -11.080 -0.293 1.00 95.56 95 CYS A N 1
ATOM 735 C CA . CYS A 1 95 ? 7.444 -12.532 -0.095 1.00 95.56 95 CYS A CA 1
ATOM 736 C C . CYS A 1 95 ? 7.736 -12.967 1.351 1.00 95.56 95 CYS A C 1
ATOM 738 O O . CYS A 1 95 ? 7.646 -14.158 1.642 1.00 95.56 95 CYS A O 1
ATOM 740 N N . ALA A 1 96 ? 8.042 -12.035 2.260 1.00 93.25 96 ALA A N 1
ATOM 741 C CA . ALA A 1 96 ? 8.018 -12.296 3.698 1.00 93.25 96 ALA A CA 1
ATOM 742 C C . ALA A 1 96 ? 6.591 -12.552 4.227 1.00 93.25 96 ALA A C 1
ATOM 744 O O . ALA A 1 96 ? 6.430 -13.179 5.273 1.00 93.25 96 ALA A O 1
ATOM 745 N N . LEU A 1 97 ? 5.553 -12.095 3.512 1.00 94.06 97 LEU A N 1
ATOM 746 C CA . LEU A 1 97 ? 4.159 -12.435 3.801 1.00 94.06 97 LEU A CA 1
ATOM 747 C C . LEU A 1 97 ? 3.833 -13.863 3.339 1.00 94.06 97 LEU A C 1
ATOM 749 O O . LEU A 1 97 ? 4.364 -14.315 2.320 1.00 94.06 97 LEU A O 1
ATOM 753 N N . PRO A 1 98 ? 2.922 -14.574 4.026 1.00 94.69 98 PRO A N 1
ATOM 754 C CA . PRO A 1 98 ? 2.478 -15.890 3.582 1.00 94.69 98 PRO A CA 1
ATOM 755 C C . PRO A 1 98 ? 1.702 -15.811 2.249 1.00 94.69 98 PRO A C 1
ATOM 757 O O . PRO A 1 98 ? 1.089 -14.779 1.963 1.00 94.69 98 PRO A O 1
ATOM 760 N N . PRO A 1 99 ? 1.661 -16.902 1.455 1.00 94.81 99 PRO A N 1
ATOM 761 C CA . PRO A 1 99 ? 0.890 -16.977 0.207 1.00 94.81 99 PRO A CA 1
ATOM 762 C C . PRO A 1 99 ? -0.582 -16.563 0.342 1.00 94.81 99 PRO A C 1
ATOM 764 O O . PRO A 1 99 ? -1.095 -15.847 -0.514 1.00 94.81 99 PRO A O 1
ATOM 767 N N . HIS A 1 100 ? -1.217 -16.966 1.450 1.00 92.50 100 HIS A N 1
ATOM 768 C CA . HIS A 1 100 ? -2.613 -16.690 1.810 1.00 92.50 100 HIS A CA 1
ATOM 769 C C . HIS A 1 100 ? -2.729 -15.535 2.823 1.00 92.50 100 HIS A C 1
ATOM 771 O O . HIS A 1 100 ? -3.378 -15.661 3.862 1.00 92.50 100 HIS A O 1
ATOM 777 N N . THR A 1 101 ? -2.016 -14.433 2.594 1.00 92.62 101 THR A N 1
ATOM 778 C CA . THR A 1 101 ? -2.085 -13.253 3.471 1.00 92.62 101 THR A CA 1
ATOM 779 C C . THR A 1 101 ? -3.465 -12.587 3.422 1.00 92.62 101 THR A C 1
ATOM 781 O O . THR A 1 101 ? -4.126 -12.578 2.387 1.00 92.62 101 THR A O 1
ATOM 784 N N . THR A 1 102 ? -3.898 -11.993 4.537 1.00 91.69 102 THR A N 1
ATOM 785 C CA . THR A 1 102 ? -5.145 -11.211 4.605 1.00 91.69 102 THR A CA 1
ATOM 786 C C . THR A 1 102 ? -5.012 -9.834 3.956 1.00 91.69 102 THR A C 1
ATOM 788 O O . THR A 1 102 ? -6.017 -9.233 3.581 1.00 91.69 102 THR A O 1
ATOM 791 N N . ALA A 1 103 ? -3.783 -9.327 3.831 1.00 93.19 103 ALA A N 1
ATOM 792 C CA . ALA A 1 103 ? -3.507 -8.056 3.181 1.00 93.19 103 ALA A CA 1
ATOM 793 C C . ALA A 1 103 ? -3.709 -8.186 1.667 1.00 93.19 103 ALA A C 1
ATOM 795 O O . ALA A 1 103 ? -3.048 -8.991 1.008 1.00 93.19 103 ALA A O 1
ATOM 796 N N . ARG A 1 104 ? -4.579 -7.355 1.093 1.00 96.25 104 ARG A N 1
ATOM 797 C CA . ARG A 1 104 ? -4.748 -7.291 -0.366 1.00 96.25 104 ARG A CA 1
ATOM 798 C C . ARG A 1 104 ? -3.551 -6.581 -0.987 1.00 96.25 104 ARG A C 1
ATOM 800 O O . ARG A 1 104 ? -3.096 -5.575 -0.453 1.00 96.25 104 ARG A O 1
ATOM 807 N N . ILE A 1 105 ? -3.067 -7.043 -2.135 1.00 98.06 105 ILE A N 1
ATOM 808 C CA . ILE A 1 105 ? -2.006 -6.367 -2.892 1.00 98.06 105 ILE A CA 1
ATOM 809 C C . ILE A 1 105 ? -2.629 -5.736 -4.132 1.00 98.06 105 ILE A C 1
ATOM 811 O O . ILE A 1 105 ? -2.973 -6.425 -5.087 1.00 98.06 105 ILE A O 1
ATOM 815 N N . LEU A 1 106 ? -2.742 -4.412 -4.146 1.00 98.00 106 LEU A N 1
ATOM 816 C CA . LEU A 1 106 ? -3.206 -3.647 -5.295 1.00 98.00 106 LEU A CA 1
ATOM 817 C C . LEU A 1 106 ? -2.009 -3.028 -6.009 1.00 98.00 106 LEU A C 1
ATOM 819 O O . LEU A 1 106 ? -1.283 -2.220 -5.440 1.00 98.00 106 LEU A O 1
ATOM 823 N N . ALA A 1 107 ? -1.801 -3.388 -7.270 1.00 97.12 107 ALA A N 1
ATOM 824 C CA . ALA A 1 107 ? -0.601 -2.991 -7.994 1.00 97.12 107 ALA A CA 1
ATOM 825 C C . ALA A 1 107 ? -0.918 -2.480 -9.400 1.00 97.12 107 ALA A C 1
ATOM 827 O O . ALA A 1 107 ? -1.821 -2.980 -10.077 1.00 97.12 107 ALA A O 1
ATOM 828 N N . VAL A 1 108 ? -0.136 -1.513 -9.883 1.00 95.44 108 VAL A N 1
ATOM 829 C CA . VAL A 1 108 ? -0.191 -1.107 -11.298 1.00 95.44 108 VAL A CA 1
ATOM 830 C C . VAL A 1 108 ? 0.146 -2.295 -12.220 1.00 95.44 108 VAL A C 1
ATOM 832 O O . VAL A 1 108 ? 0.817 -3.236 -11.786 1.00 95.44 108 VAL A O 1
ATOM 835 N N . PRO A 1 109 ? -0.267 -2.298 -13.506 1.00 94.62 109 PRO A N 1
ATOM 836 C CA . PRO A 1 109 ? -0.217 -3.503 -14.340 1.00 94.62 109 PRO A CA 1
ATOM 837 C C . PRO A 1 109 ? 1.165 -4.163 -14.449 1.00 94.62 109 PRO A C 1
ATOM 839 O O . PRO A 1 109 ? 1.262 -5.390 -14.397 1.00 94.62 109 PRO A O 1
ATOM 842 N N . ALA A 1 110 ? 2.231 -3.365 -14.567 1.00 93.62 110 ALA A N 1
ATOM 843 C CA . ALA A 1 110 ? 3.601 -3.872 -14.641 1.00 93.62 110 ALA A CA 1
ATOM 844 C C . ALA A 1 110 ? 4.029 -4.559 -13.332 1.00 93.62 110 ALA A C 1
ATOM 846 O O . ALA A 1 110 ? 4.531 -5.684 -13.355 1.00 93.62 110 ALA A O 1
ATOM 847 N N . ALA A 1 111 ? 3.745 -3.928 -12.189 1.00 95.81 111 ALA A N 1
ATOM 848 C CA . ALA A 1 111 ? 4.060 -4.469 -10.873 1.00 95.81 111 ALA A CA 1
ATOM 849 C C . ALA A 1 111 ? 3.239 -5.728 -10.576 1.00 95.81 111 ALA A C 1
ATOM 851 O O . ALA A 1 111 ? 3.805 -6.748 -10.198 1.00 95.81 111 ALA A O 1
ATOM 852 N N . ALA A 1 112 ? 1.933 -5.723 -10.858 1.00 97.19 112 ALA A N 1
ATOM 853 C CA . ALA A 1 112 ? 1.083 -6.899 -10.685 1.00 97.19 112 ALA A CA 1
ATOM 854 C C . ALA A 1 112 ? 1.578 -8.094 -11.518 1.00 97.19 112 ALA A C 1
ATOM 856 O O . ALA A 1 112 ? 1.639 -9.223 -11.027 1.00 97.19 112 ALA A O 1
ATOM 857 N N . LYS A 1 113 ? 1.983 -7.856 -12.776 1.00 97.06 113 LYS A N 1
ATOM 858 C CA . LYS A 1 113 ? 2.583 -8.888 -13.635 1.00 97.06 113 LYS A CA 1
ATOM 859 C C . LYS A 1 113 ? 3.881 -9.432 -13.030 1.00 97.06 113 LYS A C 1
ATOM 861 O O . LYS A 1 113 ? 4.072 -10.648 -13.015 1.00 97.06 113 LYS A O 1
ATOM 866 N N . LYS A 1 114 ? 4.748 -8.552 -12.519 1.00 97.12 114 LYS A N 1
ATOM 867 C CA . LYS A 1 114 ? 6.002 -8.927 -11.853 1.00 97.12 114 LYS A CA 1
ATOM 868 C C . LYS A 1 114 ? 5.737 -9.765 -10.600 1.00 97.12 114 LYS A C 1
ATOM 870 O O . LYS A 1 114 ? 6.270 -10.864 -10.507 1.00 97.12 114 LYS A O 1
ATOM 875 N N . ILE A 1 115 ? 4.855 -9.320 -9.708 1.00 98.06 115 ILE A N 1
ATOM 876 C CA . ILE A 1 115 ? 4.504 -10.031 -8.469 1.00 98.06 115 ILE A CA 1
ATOM 877 C C . ILE A 1 115 ? 3.945 -11.426 -8.774 1.00 98.06 115 ILE A C 1
ATOM 879 O O . ILE A 1 115 ? 4.410 -12.423 -8.225 1.00 98.06 115 ILE A O 1
ATOM 883 N N . ARG A 1 116 ? 3.009 -11.534 -9.725 1.00 97.94 116 ARG A N 1
ATOM 884 C CA . ARG A 1 116 ? 2.443 -12.828 -10.151 1.00 97.94 116 ARG A CA 1
ATOM 885 C C . ARG A 1 116 ? 3.495 -13.772 -10.740 1.00 97.94 116 ARG A C 1
ATOM 887 O O . ARG A 1 116 ? 3.396 -14.984 -10.566 1.00 97.94 116 ARG A O 1
ATOM 894 N N . SER A 1 117 ? 4.523 -13.239 -11.406 1.00 97.62 117 SER A N 1
ATOM 895 C CA . SER A 1 117 ? 5.623 -14.051 -11.946 1.00 97.62 117 SER A CA 1
ATOM 896 C C . SER A 1 117 ? 6.458 -14.737 -10.861 1.00 97.62 117 SER A C 1
ATOM 898 O O . SER A 1 117 ? 7.092 -15.752 -11.143 1.00 97.62 117 SER A O 1
ATOM 900 N N . TRP A 1 118 ? 6.423 -14.236 -9.620 1.00 97.81 118 TRP A N 1
ATOM 901 C CA . TRP A 1 118 ? 7.125 -14.848 -8.493 1.00 97.81 118 TRP A CA 1
ATOM 902 C C . TRP A 1 118 ? 6.483 -16.154 -8.025 1.00 97.81 118 TRP A C 1
ATOM 904 O O . TRP A 1 118 ? 7.150 -16.904 -7.319 1.00 97.81 118 TRP A O 1
ATOM 914 N N . ARG A 1 119 ? 5.226 -16.429 -8.421 1.00 97.06 119 ARG A N 1
ATOM 915 C CA . ARG A 1 119 ? 4.465 -17.643 -8.061 1.00 97.06 119 ARG A CA 1
ATOM 916 C C . ARG A 1 119 ? 4.436 -17.915 -6.551 1.00 97.06 119 ARG A C 1
ATOM 918 O O . ARG A 1 119 ? 4.524 -19.060 -6.127 1.00 97.06 119 ARG A O 1
ATOM 925 N N . HIS A 1 120 ? 4.356 -16.843 -5.767 1.00 97.69 120 HIS A N 1
ATOM 926 C CA . HIS A 1 120 ? 4.362 -16.896 -4.304 1.00 97.69 120 HIS A CA 1
ATOM 927 C C . HIS A 1 120 ? 2.968 -16.722 -3.707 1.00 97.69 120 HIS A C 1
ATOM 929 O O . HIS A 1 120 ? 2.590 -17.481 -2.828 1.00 97.69 120 HIS A O 1
ATOM 935 N N . PHE A 1 121 ? 2.215 -15.731 -4.186 1.00 97.62 121 P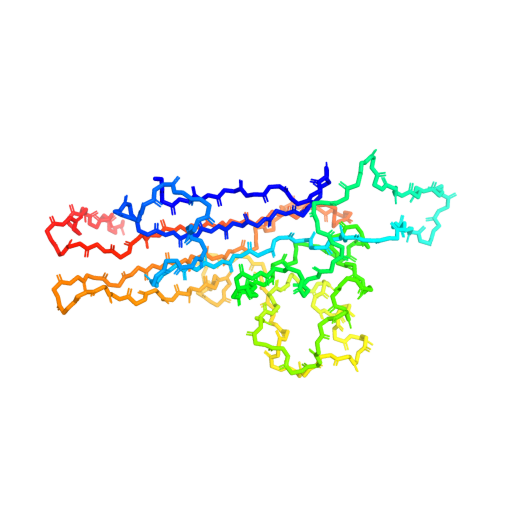HE A N 1
ATOM 936 C CA . PHE A 1 121 ? 0.876 -15.418 -3.689 1.00 97.62 121 PHE A CA 1
ATOM 937 C C . PHE A 1 121 ? -0.207 -16.164 -4.452 1.00 97.62 121 PHE A C 1
ATOM 939 O O . PHE A 1 121 ? -0.054 -16.448 -5.647 1.00 97.62 121 PHE A O 1
ATOM 946 N N . ASP A 1 122 ? -1.330 -16.375 -3.776 1.00 95.69 122 ASP A N 1
ATOM 947 C CA . ASP A 1 122 ? -2.543 -16.836 -4.427 1.00 95.69 122 ASP A CA 1
ATOM 948 C C . ASP A 1 122 ? -3.049 -15.841 -5.489 1.00 95.69 122 ASP A C 1
ATOM 950 O O . ASP A 1 122 ? -2.787 -14.632 -5.409 1.00 95.69 122 ASP A O 1
ATOM 954 N N . PRO A 1 123 ? -3.780 -16.320 -6.516 1.00 90.25 123 PRO A N 1
ATOM 955 C CA . PRO A 1 123 ? -4.248 -15.468 -7.608 1.00 90.25 123 PRO A CA 1
ATOM 956 C C . PRO A 1 123 ? -5.165 -14.309 -7.188 1.00 90.25 123 PRO A C 1
ATOM 958 O O . PRO A 1 123 ? -5.213 -13.304 -7.900 1.00 90.25 123 PRO A O 1
ATOM 961 N N . ASP A 1 124 ? -5.898 -14.454 -6.085 1.00 92.19 124 ASP A N 1
ATOM 962 C CA . ASP A 1 124 ? -6.865 -13.487 -5.553 1.00 92.19 124 ASP A CA 1
ATOM 963 C C . ASP A 1 124 ? -6.226 -12.412 -4.660 1.00 92.19 124 ASP A C 1
ATOM 965 O O . ASP A 1 124 ? -6.760 -11.310 -4.567 1.00 92.19 124 ASP A O 1
ATOM 969 N N . VAL A 1 125 ? -5.049 -12.679 -4.088 1.00 95.62 125 VAL A N 1
ATOM 970 C CA . VAL A 1 125 ? -4.297 -11.712 -3.268 1.00 95.62 125 VAL A CA 1
ATOM 971 C C . VAL A 1 125 ? -3.822 -10.509 -4.092 1.00 95.62 125 VAL A C 1
ATOM 973 O O . VAL A 1 125 ? -3.735 -9.398 -3.569 1.00 95.62 125 VAL A O 1
ATOM 976 N N . VAL A 1 126 ? -3.501 -10.705 -5.379 1.00 97.56 126 VAL A N 1
ATOM 977 C CA . VAL A 1 126 ? -2.899 -9.669 -6.238 1.00 97.56 126 VAL A CA 1
ATOM 978 C C . VAL A 1 126 ? -3.904 -9.113 -7.245 1.00 97.56 126 VAL A C 1
ATOM 980 O O . VAL A 1 126 ? -4.192 -9.730 -8.277 1.00 97.56 126 VAL A O 1
ATOM 983 N N . GLU A 1 127 ? -4.344 -7.881 -7.018 1.00 96.62 127 GLU A N 1
ATOM 984 C CA . GLU A 1 127 ? -5.271 -7.126 -7.857 1.00 96.62 127 GLU A CA 1
ATOM 985 C C . GLU A 1 127 ? -4.561 -6.097 -8.747 1.00 96.62 127 GLU A C 1
ATOM 987 O O . GLU A 1 127 ? -3.540 -5.506 -8.390 1.00 96.62 127 GLU A O 1
ATOM 992 N N . VAL A 1 128 ? -5.120 -5.860 -9.939 1.00 96.62 128 VAL A N 1
ATOM 993 C CA . VAL A 1 128 ? -4.552 -4.930 -10.925 1.00 96.62 128 VAL A CA 1
ATOM 994 C C . VAL A 1 128 ? -5.281 -3.590 -10.881 1.00 96.62 128 VAL A C 1
ATOM 996 O O . VAL A 1 128 ? -6.448 -3.507 -11.264 1.00 96.62 128 VAL A O 1
ATOM 999 N N . LEU A 1 129 ? -4.561 -2.523 -10.539 1.00 95.69 129 LEU A N 1
ATOM 1000 C CA . LEU A 1 129 ? -5.035 -1.144 -10.631 1.00 95.69 129 LEU A CA 1
ATOM 1001 C C . LEU A 1 129 ? -4.783 -0.581 -12.033 1.00 95.69 129 LEU A C 1
ATOM 1003 O O . LEU A 1 129 ? -3.693 -0.101 -12.366 1.00 95.69 129 LEU A O 1
ATOM 1007 N N . ARG A 1 130 ? -5.801 -0.676 -12.889 1.00 93.69 130 ARG A N 1
ATOM 1008 C CA . ARG A 1 130 ? -5.727 -0.197 -14.275 1.00 93.69 130 ARG A CA 1
ATOM 1009 C C . ARG A 1 130 ? -5.587 1.332 -14.327 1.00 93.69 130 ARG A C 1
ATOM 1011 O O . ARG A 1 130 ? -6.135 2.006 -13.458 1.00 93.69 130 ARG A O 1
ATOM 1018 N N . PRO A 1 131 ? -4.902 1.877 -15.349 1.00 92.81 131 PRO A N 1
ATOM 1019 C CA . PRO A 1 131 ? -4.869 3.314 -15.594 1.00 92.81 131 PRO A CA 1
ATOM 1020 C C . PRO A 1 131 ? -6.267 3.928 -15.613 1.00 92.81 131 PRO A C 1
ATOM 1022 O O . PRO A 1 131 ? -7.169 3.386 -16.256 1.00 92.81 131 PRO A O 1
ATOM 1025 N N . TYR A 1 132 ? -6.416 5.060 -14.934 1.00 93.12 132 TYR A N 1
ATOM 1026 C CA . TYR A 1 132 ? -7.643 5.833 -14.861 1.00 93.12 132 TYR A CA 1
ATOM 1027 C C . TYR A 1 132 ? -8.135 6.199 -16.259 1.00 93.12 132 TYR A C 1
ATOM 1029 O O . TYR A 1 132 ? -7.390 6.728 -17.087 1.00 93.12 132 TYR A O 1
ATOM 1037 N N . HIS A 1 133 ? -9.416 5.948 -16.498 1.00 90.56 133 HIS A N 1
ATOM 1038 C CA . HIS A 1 133 ? -10.109 6.358 -17.703 1.00 90.56 133 HIS A CA 1
ATOM 1039 C C . HIS A 1 133 ? -11.485 6.911 -17.318 1.00 90.56 133 HIS A C 1
ATOM 1041 O O . HIS A 1 133 ? -12.286 6.170 -16.747 1.00 90.56 133 HIS A O 1
ATOM 1047 N N . PRO A 1 134 ? -11.813 8.169 -17.665 1.00 87.88 134 PRO A N 1
ATOM 1048 C CA . PRO A 1 134 ? -13.032 8.825 -17.187 1.00 87.88 134 PRO A CA 1
ATOM 1049 C C . PRO A 1 134 ? -14.317 8.107 -17.619 1.00 87.88 134 PRO A C 1
ATOM 1051 O O . PRO A 1 134 ? -15.289 8.095 -16.878 1.00 87.88 134 PRO A O 1
ATOM 1054 N N . ALA A 1 135 ? -14.315 7.449 -18.783 1.00 89.69 135 ALA A N 1
ATOM 1055 C CA . ALA A 1 135 ? -15.464 6.671 -19.258 1.00 89.69 135 ALA A CA 1
ATOM 1056 C C . ALA A 1 135 ? -15.555 5.242 -18.677 1.00 89.69 135 ALA A C 1
ATOM 1058 O O . ALA A 1 135 ? -16.408 4.471 -19.103 1.00 89.69 135 ALA A O 1
ATOM 1059 N N . SER A 1 136 ? -14.647 4.834 -17.779 1.00 88.94 136 SER A N 1
ATOM 1060 C CA . SER A 1 136 ? -14.605 3.466 -17.247 1.00 88.94 136 SER A CA 1
ATOM 1061 C C . SER A 1 136 ? -14.515 3.448 -15.726 1.00 88.94 136 SER A C 1
ATOM 1063 O O . SER A 1 136 ? -13.447 3.638 -15.138 1.00 88.94 136 SER A O 1
ATOM 1065 N N . HIS A 1 137 ? -15.636 3.118 -15.083 1.00 82.88 137 HIS A N 1
ATOM 1066 C CA . HIS A 1 137 ? -15.737 2.993 -13.626 1.00 82.88 137 HIS A CA 1
ATOM 1067 C C . HIS A 1 137 ? -14.829 1.895 -13.039 1.00 82.88 137 HIS A C 1
ATOM 1069 O O . HIS A 1 137 ? -14.474 1.962 -11.868 1.00 82.88 137 HIS A O 1
ATOM 1075 N N . HIS A 1 138 ? -14.382 0.923 -13.844 1.00 86.44 138 HIS A N 1
ATOM 1076 C CA . HIS A 1 138 ? -13.470 -0.149 -13.413 1.00 86.44 138 HIS A CA 1
ATOM 1077 C C . HIS A 1 138 ? -12.009 0.297 -13.242 1.00 86.44 138 HIS A C 1
ATOM 1079 O O . HIS A 1 138 ? -11.155 -0.510 -12.878 1.00 86.44 138 HIS A O 1
ATOM 1085 N N . THR A 1 139 ? -11.696 1.558 -13.548 1.00 90.38 139 THR A N 1
ATOM 1086 C CA . THR A 1 139 ? -10.345 2.127 -13.414 1.00 90.38 139 THR A CA 1
ATOM 1087 C C . THR A 1 139 ? -10.127 2.868 -12.092 1.00 90.38 139 THR A C 1
ATOM 1089 O O . THR A 1 139 ? -9.041 3.388 -11.840 1.00 90.38 139 THR A O 1
ATOM 1092 N N . VAL A 1 140 ? -11.152 2.883 -11.234 1.00 94.56 140 VAL A N 1
ATOM 1093 C CA . VAL A 1 140 ? -11.111 3.415 -9.872 1.00 94.56 140 VAL A CA 1
ATOM 1094 C C . VAL A 1 140 ? -11.512 2.295 -8.917 1.00 94.56 140 VAL A C 1
ATOM 1096 O O . VAL A 1 140 ? -12.629 1.782 -8.995 1.00 94.56 140 VAL A O 1
ATOM 1099 N N . LEU A 1 141 ? -10.624 1.918 -7.998 1.00 95.94 141 LEU A N 1
ATOM 1100 C CA . LEU A 1 141 ? -10.997 1.039 -6.894 1.00 95.94 141 LEU A CA 1
ATOM 1101 C C . LEU A 1 141 ? -11.764 1.862 -5.859 1.00 95.94 141 LEU A C 1
ATOM 1103 O O . LEU A 1 141 ? -11.298 2.924 -5.454 1.00 95.94 141 LEU A O 1
ATOM 1107 N N . ARG A 1 142 ? -12.921 1.367 -5.417 1.00 95.75 142 ARG A N 1
ATOM 1108 C CA . ARG A 1 142 ? -13.749 1.992 -4.377 1.00 95.75 142 ARG A CA 1
ATOM 1109 C C . ARG A 1 142 ? -13.905 0.989 -3.241 1.00 95.75 142 ARG A C 1
ATOM 1111 O O . ARG A 1 142 ? -14.448 -0.093 -3.445 1.00 95.75 142 ARG A O 1
ATOM 1118 N N . ILE A 1 143 ? -13.385 1.332 -2.072 1.00 95.06 143 ILE A N 1
ATOM 1119 C CA . ILE A 1 143 ? -13.387 0.495 -0.874 1.00 95.06 143 ILE A CA 1
ATOM 1120 C C . ILE A 1 143 ? -14.424 1.093 0.078 1.00 95.06 143 ILE A C 1
ATOM 1122 O O . ILE A 1 143 ? -14.185 2.180 0.615 1.00 95.06 143 ILE A O 1
ATOM 1126 N N . PRO A 1 144 ? -15.589 0.447 0.262 1.00 93.06 144 PRO A N 1
ATOM 1127 C CA . PRO A 1 144 ? -16.587 0.929 1.203 1.00 93.06 144 PRO A CA 1
ATOM 1128 C C . PRO A 1 144 ? -16.067 0.768 2.632 1.00 93.06 144 PRO A C 1
ATOM 1130 O O . PRO A 1 144 ? -15.509 -0.270 2.983 1.00 93.06 144 PRO A O 1
ATOM 1133 N N . LEU A 1 145 ? -16.279 1.787 3.461 1.00 89.88 145 LEU A N 1
ATOM 1134 C CA . LEU A 1 145 ? -15.967 1.736 4.885 1.00 89.88 145 LEU A CA 1
ATOM 1135 C C . LEU A 1 145 ? -17.265 1.643 5.687 1.00 89.88 145 LEU A C 1
ATOM 1137 O O . LEU A 1 145 ? -18.191 2.421 5.426 1.00 89.88 145 LEU A O 1
ATOM 1141 N N . PRO A 1 146 ? -17.356 0.718 6.655 1.00 85.75 146 PRO A N 1
ATOM 1142 C CA . PRO A 1 146 ? -18.583 0.500 7.401 1.00 85.75 146 PRO A CA 1
ATOM 1143 C C . PRO A 1 146 ? -19.011 1.757 8.167 1.00 85.75 146 PRO A C 1
ATOM 1145 O O . PRO A 1 146 ? -18.194 2.542 8.650 1.00 85.75 146 PRO A O 1
ATOM 1148 N N . ALA A 1 147 ? -20.325 1.934 8.270 1.00 83.56 147 ALA A N 1
ATOM 1149 C CA . ALA A 1 147 ? -20.939 2.931 9.132 1.00 83.56 147 ALA A CA 1
ATOM 1150 C C . ALA A 1 147 ? -20.705 2.567 10.613 1.00 83.56 147 ALA A C 1
ATOM 1152 O O . ALA A 1 147 ? -20.705 1.390 10.972 1.00 83.56 147 ALA A O 1
ATOM 1153 N N . TYR A 1 148 ? -20.529 3.564 11.485 1.00 77.50 148 TYR A N 1
ATOM 1154 C CA . TYR A 1 148 ? -20.278 3.334 12.919 1.00 77.50 148 TYR A CA 1
ATOM 1155 C C . TYR A 1 148 ? -21.556 3.077 13.718 1.00 77.50 148 TYR A C 1
ATOM 1157 O O . TYR A 1 148 ? -21.533 2.431 14.762 1.00 77.50 148 TYR A O 1
ATOM 1165 N N . THR A 1 149 ? -22.674 3.614 13.239 1.00 74.94 149 THR A N 1
ATOM 1166 C CA . THR A 1 149 ? -24.009 3.460 13.819 1.00 74.94 149 THR A CA 1
ATOM 1167 C C . THR A 1 149 ? -25.035 3.251 12.711 1.00 74.94 149 THR A C 1
ATOM 1169 O O . THR A 1 149 ? -24.807 3.631 11.559 1.00 74.94 149 THR A O 1
ATOM 1172 N N . SER A 1 150 ? -26.212 2.737 13.073 1.00 76.62 150 SER A N 1
ATOM 1173 C CA . SER A 1 150 ? -27.369 2.611 12.173 1.00 76.62 150 SER A CA 1
ATOM 1174 C C . SER A 1 150 ? -27.862 3.946 11.594 1.00 76.62 150 SER A C 1
ATOM 1176 O O . SER A 1 150 ? -28.624 3.953 10.634 1.00 76.62 150 SER A O 1
ATOM 1178 N N . THR A 1 151 ? -27.430 5.075 12.163 1.00 76.19 151 THR A N 1
ATOM 1179 C CA . THR A 1 151 ? -27.789 6.441 11.749 1.00 76.19 151 THR A CA 1
ATOM 1180 C C . THR A 1 151 ? -26.670 7.165 10.993 1.00 76.19 151 THR A C 1
ATOM 1182 O O . THR A 1 151 ? -26.809 8.345 10.664 1.00 76.19 151 THR A O 1
ATOM 1185 N N . SER A 1 152 ? -25.555 6.483 10.718 1.00 76.69 152 SER A N 1
ATOM 1186 C CA . SER A 1 152 ? -24.420 7.036 9.975 1.00 76.69 152 SER A CA 1
ATOM 1187 C C . SER A 1 152 ? -24.353 6.488 8.550 1.00 76.69 152 SER A C 1
ATOM 1189 O O . SER A 1 152 ? -24.698 5.340 8.282 1.00 76.69 152 SER A O 1
ATOM 1191 N N . SER A 1 153 ? -23.910 7.333 7.626 1.00 83.00 153 SER A N 1
ATOM 1192 C CA . SER A 1 153 ? -23.580 6.956 6.254 1.00 83.00 153 SER A CA 1
ATOM 1193 C C . SER A 1 153 ? -22.237 6.226 6.199 1.00 83.00 153 SER A C 1
ATOM 1195 O O . SER A 1 153 ? -21.332 6.512 6.987 1.00 83.00 153 SER A O 1
ATOM 1197 N N . ALA A 1 154 ? -22.105 5.295 5.253 1.00 88.00 154 ALA A N 1
ATOM 1198 C CA . ALA A 1 154 ? -20.853 4.595 4.989 1.00 88.00 154 ALA A CA 1
ATOM 1199 C C . ALA A 1 154 ? -19.776 5.552 4.450 1.00 88.00 154 ALA A C 1
ATOM 1201 O O . ALA A 1 154 ? -20.046 6.456 3.650 1.00 88.00 154 ALA A O 1
ATOM 1202 N N . GLY A 1 155 ? -18.539 5.322 4.878 1.00 89.94 155 GLY A N 1
ATOM 1203 C CA . GLY A 1 155 ? -17.373 5.999 4.328 1.00 89.94 155 GLY A CA 1
ATOM 1204 C C . GLY A 1 155 ? -16.883 5.314 3.059 1.00 89.94 155 GLY A C 1
ATOM 1205 O O . GLY A 1 155 ? -17.432 4.306 2.612 1.00 89.94 155 GLY A O 1
ATOM 1206 N N . GLU A 1 156 ? -15.830 5.861 2.472 1.00 93.69 156 GLU A N 1
ATOM 1207 C CA . GLU A 1 156 ? -15.247 5.322 1.250 1.00 93.69 156 GLU A CA 1
ATOM 1208 C C . GLU A 1 156 ? -13.793 5.756 1.093 1.00 93.69 156 GLU A C 1
ATOM 1210 O O . GLU A 1 156 ? -13.459 6.921 1.314 1.00 93.69 156 GLU A O 1
ATOM 1215 N N . ILE A 1 157 ? -12.944 4.831 0.655 1.00 95.38 157 ILE A N 1
ATOM 1216 C CA . ILE A 1 157 ? -11.630 5.142 0.092 1.00 95.38 157 ILE A CA 1
ATOM 1217 C C . ILE A 1 157 ? -11.698 4.884 -1.406 1.00 95.38 157 ILE A C 1
ATOM 1219 O O . ILE A 1 157 ? -12.190 3.839 -1.831 1.00 95.38 157 ILE A O 1
ATOM 1223 N N . THR A 1 158 ? -11.200 5.817 -2.215 1.00 96.38 158 THR A N 1
ATOM 1224 C CA . THR A 1 158 ? -11.025 5.572 -3.651 1.00 96.38 158 THR A CA 1
ATOM 1225 C C . THR A 1 158 ? -9.565 5.656 -4.043 1.00 96.38 158 THR A C 1
ATOM 1227 O O . THR A 1 158 ? -8.830 6.494 -3.521 1.00 96.38 158 THR A O 1
ATOM 1230 N N . ILE A 1 159 ? -9.145 4.764 -4.938 1.00 97.38 159 ILE A N 1
ATOM 1231 C CA . ILE A 1 159 ? -7.767 4.667 -5.413 1.00 97.38 159 ILE A CA 1
ATOM 1232 C C . ILE A 1 159 ? -7.786 4.598 -6.937 1.00 97.38 159 ILE A C 1
ATOM 1234 O O . ILE A 1 159 ? -8.503 3.781 -7.517 1.00 97.38 159 ILE A O 1
ATOM 1238 N N . ALA A 1 160 ? -6.985 5.435 -7.590 1.00 96.19 160 ALA A N 1
ATOM 1239 C CA . ALA A 1 160 ? -6.840 5.448 -9.040 1.00 96.19 160 ALA A CA 1
ATOM 1240 C C . ALA A 1 160 ? -5.367 5.538 -9.451 1.00 96.19 160 ALA A C 1
ATOM 1242 O O . ALA A 1 160 ? -4.585 6.274 -8.851 1.00 96.19 160 ALA A O 1
ATOM 1243 N N . ASN A 1 161 ? -5.002 4.811 -10.507 1.00 94.62 161 ASN A N 1
ATOM 1244 C CA . ASN A 1 161 ? -3.698 4.926 -11.157 1.00 94.62 161 ASN A CA 1
ATOM 1245 C C . ASN A 1 161 ? -3.765 6.021 -12.225 1.00 94.62 161 ASN A C 1
ATOM 1247 O O . ASN A 1 161 ? -4.366 5.834 -13.281 1.00 94.62 161 ASN A O 1
ATOM 1251 N N . ILE A 1 162 ? -3.172 7.174 -11.950 1.00 91.00 162 ILE A N 1
ATOM 1252 C CA . ILE A 1 162 ? -3.171 8.319 -12.851 1.00 91.00 162 ILE A CA 1
ATOM 1253 C C . ILE A 1 162 ? -2.010 8.168 -13.831 1.00 91.00 162 ILE A C 1
ATOM 1255 O O . ILE A 1 162 ? -0.860 8.478 -13.525 1.00 91.00 162 ILE A O 1
ATOM 1259 N N . ALA A 1 163 ? -2.326 7.705 -15.039 1.00 80.12 163 ALA A N 1
ATOM 1260 C CA . ALA A 1 163 ? -1.336 7.613 -16.099 1.00 80.12 163 ALA A CA 1
ATOM 1261 C C . ALA A 1 163 ? -0.925 9.007 -16.585 1.00 80.12 163 ALA A C 1
ATOM 1263 O O . ALA A 1 163 ? -1.754 9.832 -16.984 1.00 80.12 163 ALA A O 1
ATOM 1264 N N . THR A 1 164 ? 0.379 9.248 -16.603 1.00 70.56 164 THR A N 1
ATOM 1265 C CA . THR A 1 164 ? 0.980 10.440 -17.188 1.00 70.56 164 THR A CA 1
ATOM 1266 C C . THR A 1 164 ? 0.987 10.305 -18.714 1.00 70.56 164 THR A C 1
ATOM 1268 O O . THR A 1 164 ? 1.433 9.313 -19.296 1.00 70.56 164 THR A O 1
ATOM 1271 N N . ARG A 1 165 ? 0.434 11.302 -19.418 1.00 65.06 165 ARG A N 1
ATOM 1272 C CA . ARG A 1 165 ? 0.481 11.315 -20.888 1.00 65.06 165 ARG A CA 1
ATOM 1273 C C . ARG A 1 165 ? 1.934 11.491 -21.336 1.00 65.06 165 ARG A C 1
ATOM 1275 O O . ARG A 1 165 ? 2.598 12.409 -20.872 1.00 65.06 165 ARG A O 1
ATOM 1282 N N . ARG A 1 166 ? 2.365 10.688 -22.317 1.00 63.19 166 ARG A N 1
ATOM 1283 C CA . ARG A 1 166 ? 3.716 10.720 -22.919 1.00 63.19 166 ARG A CA 1
ATOM 1284 C C . ARG A 1 166 ? 4.853 10.294 -21.976 1.00 63.19 166 ARG A C 1
ATOM 1286 O O . ARG A 1 166 ? 5.976 10.757 -22.139 1.00 63.19 166 ARG A O 1
ATOM 1293 N N . ASP A 1 167 ? 4.593 9.374 -21.050 1.00 64.06 167 ASP A N 1
ATOM 1294 C CA . ASP A 1 167 ? 5.651 8.739 -20.256 1.00 64.06 167 ASP A CA 1
ATOM 1295 C C . ASP A 1 167 ? 6.308 7.580 -21.021 1.00 64.06 167 ASP A C 1
ATOM 1297 O O . ASP A 1 167 ? 5.975 6.409 -20.849 1.00 64.06 167 ASP A O 1
ATOM 1301 N N . LEU A 1 168 ? 7.222 7.924 -21.931 1.00 57.53 168 LEU A N 1
ATOM 1302 C CA . LEU A 1 168 ? 7.929 6.954 -22.778 1.00 57.53 168 LEU A CA 1
ATOM 1303 C C . LEU A 1 168 ? 8.831 6.007 -21.977 1.00 57.53 168 LEU A C 1
ATOM 1305 O O . LEU A 1 168 ? 9.130 4.909 -22.440 1.00 57.53 168 LEU A O 1
ATOM 1309 N N . THR A 1 169 ? 9.276 6.433 -20.795 1.00 60.16 169 THR A N 1
ATOM 1310 C CA . THR A 1 169 ? 10.190 5.672 -19.941 1.00 60.16 169 THR A CA 1
ATOM 1311 C C . THR A 1 169 ? 9.459 4.867 -18.864 1.00 60.16 169 THR A C 1
ATOM 1313 O O . THR A 1 169 ? 10.095 4.063 -18.184 1.00 60.16 169 THR A O 1
ATOM 1316 N N . ALA A 1 170 ? 8.137 5.042 -18.720 1.00 63.50 170 ALA A N 1
ATOM 1317 C CA . ALA A 1 170 ? 7.325 4.436 -17.661 1.00 63.50 170 ALA A CA 1
ATOM 1318 C C . ALA A 1 170 ? 7.889 4.693 -16.244 1.00 63.50 170 ALA A C 1
ATOM 1320 O O . ALA A 1 170 ? 7.771 3.839 -15.354 1.00 63.50 170 ALA A O 1
ATOM 1321 N N . LEU A 1 171 ? 8.568 5.831 -16.053 1.00 63.62 171 LEU A N 1
ATOM 1322 C CA . LEU A 1 171 ? 9.204 6.222 -14.789 1.00 63.62 171 LEU A CA 1
ATOM 1323 C C . LEU A 1 171 ? 8.290 7.092 -13.921 1.00 63.62 171 LEU A C 1
ATOM 1325 O O . LEU A 1 171 ? 8.579 7.280 -12.744 1.00 63.62 171 LEU A O 1
ATOM 1329 N N . HIS A 1 172 ? 7.193 7.611 -14.475 1.00 70.44 172 HIS A N 1
ATOM 1330 C CA . HIS A 1 172 ? 6.311 8.551 -13.797 1.00 70.44 172 HIS A CA 1
ATOM 1331 C C . HIS A 1 172 ? 4.967 7.893 -13.505 1.00 70.44 172 HIS A C 1
ATOM 1333 O O . HIS A 1 172 ? 4.019 7.982 -14.288 1.00 70.44 172 HIS A O 1
ATOM 1339 N N . ASN A 1 173 ? 4.875 7.265 -12.337 1.00 79.25 173 ASN A N 1
ATOM 1340 C CA . ASN A 1 173 ? 3.622 6.723 -11.829 1.00 79.25 173 ASN A CA 1
ATOM 1341 C C . ASN A 1 173 ? 3.014 7.698 -10.819 1.00 79.25 173 ASN A C 1
ATOM 1343 O O . ASN A 1 173 ? 3.714 8.249 -9.972 1.00 79.25 173 ASN A O 1
ATOM 1347 N N . ALA A 1 174 ? 1.706 7.916 -10.917 1.00 89.19 174 ALA A N 1
ATOM 1348 C CA . ALA A 1 174 ? 0.964 8.722 -9.963 1.00 89.19 174 ALA A CA 1
ATOM 1349 C C . ALA A 1 174 ? -0.253 7.938 -9.482 1.00 89.19 174 ALA A C 1
ATOM 1351 O O . ALA A 1 174 ? -0.977 7.325 -10.265 1.00 89.19 174 ALA A O 1
ATOM 1352 N N . LEU A 1 175 ? -0.487 7.969 -8.176 1.00 93.12 175 LEU A N 1
ATOM 1353 C CA . LEU A 1 175 ? -1.647 7.358 -7.547 1.00 93.12 175 LEU A CA 1
ATOM 1354 C C . LEU A 1 175 ? -2.486 8.466 -6.918 1.00 93.12 175 LEU A C 1
ATOM 1356 O O . LEU A 1 175 ? -1.964 9.309 -6.191 1.00 93.12 175 LEU A O 1
ATOM 1360 N N . ALA A 1 176 ? -3.784 8.466 -7.199 1.00 94.88 176 ALA A N 1
ATOM 1361 C CA . ALA A 1 176 ? -4.744 9.315 -6.511 1.00 94.88 176 ALA A CA 1
ATOM 1362 C C . ALA A 1 176 ? -5.447 8.488 -5.437 1.00 94.88 176 ALA A C 1
ATOM 1364 O O . ALA A 1 176 ? -5.993 7.428 -5.741 1.00 94.88 176 ALA A O 1
ATOM 1365 N N . ILE A 1 177 ? -5.437 8.983 -4.200 1.00 95.94 177 ILE A N 1
ATOM 1366 C CA . ILE A 1 177 ? -6.143 8.385 -3.068 1.00 95.94 177 ILE A CA 1
ATOM 1367 C C . ILE A 1 177 ? -7.084 9.447 -2.507 1.00 95.94 177 ILE A C 1
ATOM 1369 O O . ILE A 1 177 ? -6.645 10.545 -2.163 1.00 95.94 177 ILE A O 1
ATOM 1373 N N . THR A 1 178 ? -8.371 9.131 -2.406 1.00 95.19 178 THR A N 1
ATOM 1374 C CA . THR A 1 178 ? -9.340 9.979 -1.703 1.00 95.19 178 THR A CA 1
ATOM 1375 C C . THR A 1 178 ? -9.963 9.213 -0.551 1.00 95.19 178 THR A C 1
ATOM 1377 O O . THR A 1 178 ? -10.090 7.990 -0.597 1.00 95.19 178 THR A O 1
ATOM 1380 N N . TYR A 1 179 ? -10.353 9.944 0.488 1.00 92.62 179 TYR A N 1
ATOM 1381 C CA . TYR A 1 179 ? -10.994 9.387 1.666 1.00 92.62 179 TYR A CA 1
ATOM 1382 C C . TYR A 1 179 ? -12.194 10.241 2.061 1.00 92.62 179 TYR A C 1
ATOM 1384 O O . TYR A 1 179 ? -12.060 11.434 2.338 1.00 92.62 179 TYR A O 1
ATOM 1392 N N . ARG A 1 180 ? -13.362 9.603 2.110 1.00 90.75 180 ARG A N 1
ATOM 1393 C CA . ARG A 1 180 ? -14.586 10.126 2.709 1.00 90.75 180 ARG A CA 1
ATOM 1394 C C . ARG A 1 180 ? -14.822 9.373 4.024 1.00 90.75 180 ARG A C 1
ATOM 1396 O O . ARG A 1 180 ? -15.121 8.179 3.972 1.00 90.75 180 ARG A O 1
ATOM 1403 N N . PRO A 1 181 ? -14.698 10.019 5.198 1.00 86.69 181 PRO A N 1
ATOM 1404 C CA . PRO A 1 181 ? -14.987 9.355 6.464 1.00 86.69 181 PRO A CA 1
ATOM 1405 C C . PRO A 1 181 ? -16.474 8.976 6.539 1.00 86.69 181 PRO A C 1
ATOM 1407 O O . PRO A 1 181 ? -17.307 9.722 6.015 1.00 86.69 181 PRO A O 1
ATOM 1410 N N . PRO A 1 182 ? -16.842 7.872 7.214 1.00 85.12 182 PRO A N 1
ATOM 1411 C CA . PRO A 1 182 ? -18.243 7.626 7.536 1.00 85.12 182 PRO A CA 1
ATOM 1412 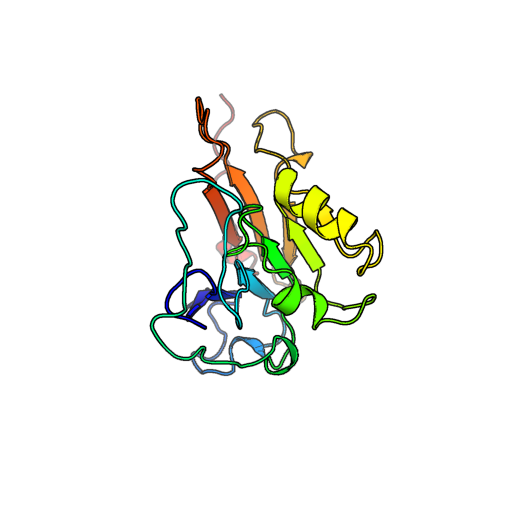C C . PRO A 1 182 ? -18.770 8.772 8.416 1.00 85.12 182 PRO A C 1
ATOM 1414 O O . PRO A 1 182 ? -18.084 9.218 9.343 1.00 85.12 182 PRO A O 1
ATOM 1417 N N . GLY A 1 183 ? -19.959 9.288 8.100 1.00 73.44 183 GLY A N 1
ATOM 1418 C CA . GLY A 1 183 ? -20.471 10.543 8.665 1.00 73.44 183 GLY A CA 1
ATOM 1419 C C . GLY A 1 183 ? -21.958 10.499 9.009 1.00 73.44 183 GLY A C 1
ATOM 1420 O O . GLY A 1 183 ? -22.703 9.672 8.488 1.00 73.44 183 GLY A O 1
ATOM 1421 N N . SER A 1 184 ? -22.407 11.397 9.889 1.00 61.19 184 SER A N 1
ATOM 1422 C CA . SER A 1 184 ? -23.834 11.552 10.210 1.00 61.19 184 SER A CA 1
ATOM 1423 C C . SER A 1 184 ? -24.611 12.037 8.980 1.00 61.19 184 SER A C 1
ATOM 1425 O O . SER A 1 184 ? -24.118 12.899 8.251 1.00 61.19 184 SER A O 1
ATOM 1427 N N . LEU A 1 185 ? -25.831 11.528 8.764 1.00 57.44 185 LEU A N 1
ATOM 1428 C CA . LEU A 1 185 ? -26.706 11.916 7.640 1.00 57.44 185 LEU A CA 1
ATOM 1429 C C . LEU A 1 185 ? -26.930 13.439 7.540 1.00 57.44 185 LEU A C 1
ATOM 1431 O O . LEU A 1 185 ? -27.151 13.961 6.452 1.00 57.44 185 LEU A O 1
ATOM 1435 N N . LEU A 1 186 ? -26.798 14.165 8.654 1.00 53.03 186 LEU A N 1
ATOM 1436 C CA . LEU A 1 186 ? -26.914 15.627 8.718 1.00 53.03 186 LEU A CA 1
ATOM 1437 C C . LEU A 1 186 ? -25.756 16.391 8.045 1.00 53.03 186 LEU A C 1
ATOM 1439 O O . LEU A 1 186 ? -25.905 17.574 7.761 1.00 53.03 186 LEU A O 1
ATOM 1443 N N . SER A 1 187 ? -24.617 15.747 7.774 1.00 49.88 187 SER A N 1
ATOM 1444 C CA . SER A 1 187 ? -23.463 16.364 7.095 1.00 49.88 187 SER A CA 1
ATOM 1445 C C . SER A 1 187 ? -23.377 16.029 5.599 1.00 49.88 187 SER A C 1
ATOM 1447 O O . SER A 1 187 ? -22.463 16.501 4.931 1.00 49.88 187 SER A O 1
ATOM 1449 N N . ALA A 1 188 ? -24.303 15.220 5.068 1.00 46.88 188 ALA A N 1
ATOM 1450 C CA . ALA A 1 188 ? -24.265 14.717 3.691 1.00 46.88 188 ALA A CA 1
ATOM 1451 C C . ALA A 1 188 ? -24.875 15.671 2.642 1.00 46.88 188 ALA A C 1
ATOM 1453 O O . ALA A 1 188 ? -24.864 15.352 1.457 1.00 46.88 188 ALA A O 1
ATOM 1454 N N . VAL A 1 189 ? -25.388 16.840 3.044 1.00 43.78 189 VAL A N 1
ATOM 1455 C CA . VAL A 1 189 ? -25.929 17.837 2.107 1.00 43.78 189 VAL A CA 1
ATOM 1456 C C . VAL A 1 189 ? -24.783 18.685 1.545 1.00 43.78 189 VAL A C 1
ATOM 1458 O O . VAL A 1 189 ? -24.542 19.806 1.983 1.00 43.78 189 VAL A O 1
ATOM 1461 N N . ALA A 1 190 ? -24.055 18.137 0.577 1.00 46.47 190 ALA A N 1
ATOM 1462 C CA . ALA A 1 190 ? -23.406 18.946 -0.449 1.00 46.47 190 ALA A CA 1
ATOM 1463 C C . ALA A 1 190 ? -24.271 18.839 -1.717 1.00 46.47 190 ALA A C 1
ATOM 1465 O O . ALA A 1 190 ? -24.732 17.738 -2.017 1.00 46.47 190 ALA A O 1
ATOM 1466 N N . PRO A 1 191 ? -24.555 19.947 -2.423 1.00 43.72 191 PRO A N 1
ATOM 1467 C CA . PRO A 1 191 ? -25.387 19.901 -3.618 1.00 43.72 191 PRO A CA 1
ATOM 1468 C C . PRO A 1 191 ? -24.689 19.076 -4.703 1.00 43.72 191 PRO A C 1
ATOM 1470 O O . PRO A 1 191 ? -23.477 19.215 -4.897 1.00 43.72 191 PRO A O 1
ATOM 1473 N N . ASP A 1 192 ? -25.457 18.237 -5.400 1.00 46.22 192 ASP A N 1
ATOM 1474 C CA . ASP A 1 192 ? -24.999 17.576 -6.621 1.00 46.22 192 ASP A CA 1
ATOM 1475 C C . ASP A 1 192 ? -24.422 18.631 -7.579 1.00 46.22 192 ASP A C 1
ATOM 1477 O O . ASP A 1 192 ? -25.031 19.697 -7.754 1.00 46.22 192 ASP A O 1
ATOM 1481 N N . PRO A 1 193 ? -23.259 18.387 -8.210 1.00 46.78 193 PRO A N 1
ATOM 1482 C CA . PRO A 1 193 ? -22.850 19.213 -9.328 1.00 46.78 193 PRO A CA 1
ATOM 1483 C C . PRO A 1 193 ? -23.907 19.028 -10.416 1.00 46.78 193 PRO A C 1
ATOM 1485 O O . PRO A 1 193 ? -24.106 17.919 -10.906 1.00 46.78 193 PRO A O 1
ATOM 1488 N N . ALA A 1 194 ? -24.611 20.112 -10.740 1.00 45.59 194 ALA A N 1
ATOM 1489 C CA . ALA A 1 194 ? -25.585 20.136 -11.818 1.00 45.59 194 ALA A CA 1
ATOM 1490 C C . ALA A 1 194 ? -24.969 19.515 -13.083 1.00 45.59 194 ALA A C 1
ATOM 1492 O O . ALA A 1 194 ? -23.890 19.932 -13.515 1.00 45.59 194 ALA A O 1
ATOM 1493 N N . GLU A 1 195 ? -25.640 18.500 -13.633 1.00 39.38 195 GLU A N 1
ATOM 1494 C CA . GLU A 1 195 ? -25.309 17.950 -14.946 1.00 39.38 195 GLU A CA 1
ATOM 1495 C C . GLU A 1 195 ? -25.390 19.069 -16.003 1.00 39.38 195 GLU A C 1
ATOM 1497 O O . GLU A 1 195 ? -26.345 19.853 -15.971 1.00 39.38 195 GLU A O 1
ATOM 1502 N N . PRO A 1 196 ? -24.393 19.185 -16.901 1.00 53.09 196 PRO A N 1
ATOM 1503 C CA . PRO A 1 196 ? -24.453 20.092 -18.044 1.00 53.09 196 PRO A CA 1
ATOM 1504 C C . PRO A 1 196 ? -25.424 19.617 -19.132 1.00 53.09 196 PRO A C 1
ATOM 1506 O O . PRO A 1 196 ? -25.543 18.387 -19.338 1.00 53.09 196 PRO A O 1
#

Secondary structure (DSSP, 8-state):
--EEEEE-SSSS-EEEEE--TTS-SSGGGGGSTT-EEEEES---SS-EE-SSSS--EE--SS--S-SSGGGSSSPPSEEEE--SSTTTS-HHHHHTS-TT-SSEEEE-HHHHHHHHHT--S-TTTEEE-PBP-TT-GGGEEEEEE--SSTTEE-EEEEEEEEEPTT-TTS--EEEEEEEE--EEGGG--PPP----